Protein 5ITM (pdb70)

Foldseek 3Di:
DQDDDWDQDPPRDTDDDPSNCVPVPDDPPDDWDWDQDPVVRDIDIGD/DQDDDFDQDPPRHTDDDPSNCVVVPDDPPDDWDWDQDPVVRDIDTGD/DQDDDFDQDPPRDTDQDPSNCVVVPDDPPDDWDWDQPPVVRDIDIGD/DQDDDDDQDPPRDDDDDDSNCVPVVDDPPDDWDWDQDPVVRDIDTGD/DQDDDFDQDPPRDTDCDPSNCVVVPDDPPDDWDWDQDPVVRDIDID/DDDDFDQDPPRDTDPDPVNCVVVPDDPPDDWDWDQDPVVRDIDIGD

Structure (mmCIF, N/CA/C/O backbone):
data_5ITM
#
_entry.id   5ITM
#
_cell.length_a   49.333
_cell.length_b   49.333
_cell.length_c   82.466
_cell.angle_alpha   90.000
_cell.angle_beta   90.000
_cell.angle_gamma   120.000
#
_symmetry.space_group_name_H-M   'P 31'
#
loop_
_entity.id
_entity.type
_entity.pdbx_description
1 polymer 'AbrB family transcriptional regulator'
2 water water
#
loop_
_atom_site.group_PDB
_atom_site.id
_atom_site.type_symbol
_atom_site.label_atom_id
_atom_site.label_alt_id
_atom_site.label_comp_id
_atom_site.label_asym_id
_atom_site.label_entity_id
_atom_site.label_seq_id
_atom_site.pdbx_PDB_ins_code
_atom_site.Cartn_x
_atom_site.Cartn_y
_atom_site.Cartn_z
_atom_site.occupancy
_atom_site.B_iso_or_equiv
_atom_site.auth_seq_id
_atom_site.auth_comp_id
_atom_site.auth_asym_id
_atom_site.auth_atom_id
_atom_site.pdbx_PDB_model_num
ATOM 1 N N . ALA A 1 2 ? -34.381 7.605 -6.474 1.00 29.57 2 ALA A N 1
ATOM 2 C CA . ALA A 1 2 ? -33.410 8.105 -5.456 1.00 27.93 2 ALA A CA 1
ATOM 3 C C . ALA A 1 2 ? -33.529 9.618 -5.310 1.00 28.71 2 ALA A C 1
ATOM 4 O O . ALA A 1 2 ? -34.005 10.301 -6.203 1.00 30.55 2 ALA A O 1
ATOM 6 N N . VAL A 1 3 ? -33.169 10.115 -4.146 1.00 25.47 3 VAL A N 1
ATOM 7 C CA . VAL A 1 3 ? -32.931 11.526 -3.938 1.00 25.04 3 VAL A CA 1
ATOM 8 C C . VAL A 1 3 ? -31.412 11.670 -3.859 1.00 21.70 3 VAL A C 1
ATOM 9 O O . VAL A 1 3 ? -30.783 11.376 -2.852 1.00 23.34 3 VAL A O 1
ATOM 13 N N . GLU A 1 4 ? -30.820 12.161 -4.946 1.00 21.76 4 GLU A N 1
ATOM 14 C CA . GLU A 1 4 ? -29.381 12.271 -5.104 1.00 19.43 4 GLU A CA 1
ATOM 15 C C . GLU A 1 4 ? -29.124 13.626 -5.819 1.00 19.26 4 GLU A C 1
ATOM 16 O O . GLU A 1 4 ? -29.897 14.050 -6.674 1.00 21.59 4 GLU A O 1
ATOM 22 N N . GLU A 1 5 ? -27.971 14.236 -5.545 1.00 15.83 5 GLU A N 1
ATOM 23 C CA . GLU A 1 5 ? -27.454 15.410 -6.361 1.00 14.71 5 GLU A CA 1
ATOM 24 C C . GLU A 1 5 ? -25.978 15.345 -6.402 1.00 14.01 5 GLU A C 1
ATOM 25 O O . GLU A 1 5 ? -25.292 14.806 -5.474 1.00 15.27 5 GLU A O 1
ATOM 31 N N . ILE A 1 6 ? -25.405 15.927 -7.410 1.00 13.44 6 ILE A N 1
ATOM 32 C CA . ILE A 1 6 ? -23.963 16.125 -7.525 1.00 12.66 6 ILE A CA 1
ATOM 33 C C . ILE A 1 6 ? -23.574 17.398 -6.908 1.00 12.55 6 ILE A C 1
ATOM 34 O O . ILE A 1 6 ? -24.186 18.419 -7.171 1.00 14.66 6 ILE A O 1
ATOM 39 N N . VAL A 1 7 ? -22.560 17.337 -6.064 1.00 12.25 7 VAL A N 1
ATOM 40 C CA . VAL A 1 7 ? -22.048 18.495 -5.356 1.00 13.20 7 VAL A CA 1
ATOM 41 C C . VAL A 1 7 ? -20.538 18.630 -5.557 1.00 11.02 7 VAL A C 1
ATOM 42 O O . VAL A 1 7 ? -19.844 17.579 -5.570 1.00 12.38 7 VAL A O 1
ATOM 46 N N . LYS A 1 8 ? -19.985 19.810 -5.739 1.00 11.94 8 LYS A N 1
ATOM 47 C CA . LYS A 1 8 ? -18.552 20.022 -5.684 1.00 12.18 8 LYS A CA 1
ATOM 48 C C . LYS A 1 8 ? -18.114 20.323 -4.274 1.00 11.19 8 LYS A C 1
ATOM 49 O O . LYS A 1 8 ? -18.651 21.262 -3.632 1.00 12.62 8 LYS A O 1
ATOM 55 N N . VAL A 1 9 ? -17.115 19.652 -3.749 1.00 11.34 9 VAL A N 1
ATOM 56 C CA . VAL A 1 9 ? -16.599 19.900 -2.412 1.00 11.24 9 VAL A CA 1
ATOM 57 C C . VAL A 1 9 ? -16.113 21.330 -2.356 1.00 12.02 9 VAL A C 1
ATOM 58 O O . VAL A 1 9 ? -15.442 21.823 -3.268 1.00 11.81 9 VAL A O 1
ATOM 62 N N . SER A 1 10 ? -16.429 21.974 -1.221 1.00 12.86 10 SER A N 1
ATOM 63 C CA . SER A 1 10 ? -16.113 23.366 -0.931 1.00 13.87 10 SER A CA 1
ATOM 64 C C . SER A 1 10 ? -14.736 23.424 -0.273 1.00 13.47 10 SER A C 1
ATOM 65 O O . SER A 1 10 ? -14.094 22.433 0.107 1.00 16.68 10 SER A O 1
ATOM 68 N N . ARG A 1 11 ? -14.273 24.680 -0.202 1.00 14.54 11 ARG A N 1
ATOM 69 C CA . ARG A 1 11 ? -13.099 24.933 0.589 1.00 15.97 11 ARG A CA 1
ATOM 70 C C . ARG A 1 11 ? -13.203 24.357 2.026 1.00 15.08 11 ARG A C 1
ATOM 71 O O . ARG A 1 11 ? -14.267 24.263 2.594 1.00 15.54 11 ARG A O 1
ATOM 79 N N . ASN A 1 12 ? -12.016 24.034 2.575 1.00 15.96 12 ASN A N 1
ATOM 80 C CA . ASN A 1 12 ? -11.916 23.505 3.873 1.00 16.30 12 ASN A CA 1
ATOM 81 C C . ASN A 1 12 ? -12.766 22.269 4.096 1.00 14.18 12 ASN A C 1
ATOM 82 O O . ASN A 1 12 ? -13.277 21.981 5.159 1.00 16.48 12 ASN A O 1
ATOM 87 N N . TYR A 1 13 ? -12.799 21.454 3.074 1.00 13.45 13 TYR A N 1
ATOM 88 C CA . TYR A 1 13 ? -13.318 20.100 3.163 1.00 15.07 13 TYR A CA 1
ATOM 89 C C . TYR A 1 13 ? -14.752 20.072 3.636 1.00 14.05 13 TYR A C 1
ATOM 90 O O . TYR A 1 13 ? -15.201 19.096 4.316 1.00 15.26 13 TYR A O 1
ATOM 99 N N . GLN A 1 14 ? -15.579 21.003 3.162 1.00 14.35 14 GLN A N 1
ATOM 100 C CA . GLN A 1 14 ? -17.006 20.975 3.425 1.00 13.93 14 GLN A CA 1
ATOM 101 C C . GLN A 1 14 ? -17.827 20.466 2.279 1.00 13.15 14 GLN A C 1
ATOM 102 O O . GLN A 1 14 ? -17.477 20.746 1.075 1.00 15.55 14 GLN A O 1
ATOM 108 N N . VAL A 1 15 ? -18.938 19.797 2.574 1.00 12.68 15 VAL A N 1
ATOM 109 C CA . VAL A 1 15 ? -19.833 19.425 1.534 1.00 11.34 15 VAL A CA 1
ATOM 110 C C . VAL A 1 15 ? -21.191 20.043 1.740 1.00 12.65 15 VAL A C 1
ATOM 111 O O . VAL A 1 15 ? -21.764 19.912 2.829 1.00 12.70 15 VAL A O 1
ATOM 115 N N . THR A 1 16 ? -21.694 20.727 0.768 1.00 12.65 16 THR A N 1
ATOM 116 C CA . THR A 1 16 ? -23.003 21.281 0.781 1.00 13.81 16 THR A CA 1
ATOM 117 C C . THR A 1 16 ? -24.037 20.199 0.766 1.00 13.33 16 THR A C 1
ATOM 118 O O . THR A 1 16 ? -23.933 19.224 -0.057 1.00 14.44 16 THR A O 1
ATOM 122 N N . ILE A 1 17 ? -25.071 20.365 1.581 1.00 13.71 17 ILE A N 1
ATOM 123 C CA . ILE A 1 17 ? -26.220 19.492 1.503 1.00 13.03 17 ILE A CA 1
ATOM 124 C C . ILE A 1 17 ? -27.310 20.200 0.700 1.00 13.78 17 ILE A C 1
ATOM 125 O O . ILE A 1 17 ? -27.824 21.208 1.116 1.00 14.92 17 ILE A O 1
ATOM 130 N N . PRO A 1 18 ? -27.642 19.769 -0.522 1.00 14.76 18 PRO A N 1
ATOM 131 C CA . PRO A 1 18 ? -28.449 20.488 -1.469 1.00 16.37 18 PRO A CA 1
ATOM 132 C C . PRO A 1 18 ? -29.901 20.500 -1.107 1.00 16.07 18 PRO A C 1
ATOM 133 O O . PRO A 1 18 ? -30.338 19.592 -0.367 1.00 15.53 18 PRO A O 1
ATOM 137 N N . ALA A 1 19 ? -30.654 21.424 -1.667 1.00 18.48 19 ALA A N 1
ATOM 138 C CA . ALA A 1 19 ? -32.039 21.611 -1.310 1.00 19.47 19 ALA A CA 1
ATOM 139 C C . ALA A 1 19 ? -32.921 20.354 -1.482 1.00 20.93 19 ALA A C 1
ATOM 140 O O . ALA A 1 19 ? -33.730 20.032 -0.627 1.00 19.84 19 ALA A O 1
ATOM 142 N N . LYS A 1 20 ? -32.718 19.624 -2.565 1.00 22.09 20 LYS A N 1
ATOM 143 C CA . LYS A 1 20 ? -33.518 18.395 -2.806 1.00 25.63 20 LYS A CA 1
ATOM 144 C C . LYS A 1 20 ? -33.294 17.311 -1.751 1.00 23.98 20 LYS A C 1
ATOM 145 O O . LYS A 1 20 ? -34.215 16.617 -1.292 1.00 26.28 20 LYS A O 1
ATOM 151 N N . VAL A 1 21 ? -32.051 17.253 -1.256 1.00 21.20 21 VAL A N 1
ATOM 152 C CA . VAL A 1 21 ? -31.695 16.324 -0.217 1.00 18.13 21 VAL A CA 1
ATOM 153 C C . VAL A 1 21 ? -32.248 16.785 1.125 1.00 17.84 21 VAL A C 1
ATOM 154 O O . VAL A 1 21 ? -32.782 16.021 1.896 1.00 17.43 21 VAL A O 1
ATOM 158 N N . ARG A 1 22 ? -32.175 18.088 1.319 1.00 16.79 22 ARG A N 1
ATOM 159 C CA . ARG A 1 22 ? -32.695 18.645 2.596 1.00 18.30 22 ARG A CA 1
ATOM 160 C C . ARG A 1 22 ? -34.238 18.549 2.751 1.00 19.97 22 ARG A C 1
ATOM 161 O O . ARG A 1 22 ? -34.731 18.611 3.901 1.00 20.89 22 ARG A O 1
ATOM 169 N N . GLN A 1 23 ? -34.978 18.329 1.669 1.00 21.73 23 GLN A N 1
ATOM 170 C CA . GLN A 1 23 ? -36.407 18.049 1.822 1.00 24.16 23 GLN A CA 1
ATOM 171 C C . GLN A 1 23 ? -36.670 16.817 2.648 1.00 24.39 23 GLN A C 1
ATOM 172 O O . GLN A 1 23 ? -37.663 16.767 3.360 1.00 26.76 23 GLN A O 1
ATOM 178 N N . LYS A 1 24 ? -35.714 15.882 2.627 1.00 23.16 24 LYS A N 1
ATOM 179 C CA . LYS A 1 24 ? -35.763 14.656 3.448 1.00 24.95 24 LYS A CA 1
ATOM 180 C C . LYS A 1 24 ? -34.915 14.652 4.682 1.00 24.82 24 LYS A C 1
ATOM 181 O O . LYS A 1 24 ? -35.094 13.828 5.548 1.00 26.58 24 LYS A O 1
ATOM 187 N N . PHE A 1 25 ? -33.970 15.561 4.774 1.00 22.73 25 PHE A N 1
ATOM 188 C CA . PHE A 1 25 ? -32.951 15.550 5.837 1.00 21.90 25 PHE A CA 1
ATOM 189 C C . PHE A 1 25 ? -32.790 16.987 6.278 1.00 20.46 25 PHE A C 1
ATOM 190 O O . PHE A 1 25 ? -32.070 17.775 5.696 1.00 20.51 25 PHE A O 1
ATOM 198 N N . GLN A 1 26 ? -33.545 17.334 7.297 1.00 18.90 26 GLN A N 1
ATOM 199 C CA . GLN A 1 26 ? -33.853 18.694 7.585 1.00 20.40 26 GLN A CA 1
ATOM 200 C C . GLN A 1 26 ? -32.796 19.202 8.529 1.00 20.17 26 GLN A C 1
ATOM 201 O O . GLN A 1 26 ? -32.778 18.801 9.653 1.00 22.84 26 GLN A O 1
ATOM 207 N N . ILE A 1 27 ? -31.837 19.917 8.011 1.00 17.52 27 ILE A N 1
ATOM 208 C CA . ILE A 1 27 ? -30.770 20.484 8.733 1.00 19.06 27 ILE A CA 1
ATOM 209 C C . ILE A 1 27 ? -30.561 21.914 8.393 1.00 20.14 27 ILE A C 1
ATOM 210 O O . ILE A 1 27 ? -31.049 22.407 7.353 1.00 20.61 27 ILE A O 1
ATOM 215 N N . LYS A 1 28 ? -29.834 22.597 9.224 1.00 19.34 28 LYS A N 1
ATOM 216 C CA . LYS A 1 28 ? -29.485 23.968 8.995 1.00 18.64 28 LYS A CA 1
ATOM 217 C C . LYS A 1 28 ? -28.290 24.296 9.816 1.00 18.90 28 LYS A C 1
ATOM 218 O O . LYS A 1 28 ? -27.959 23.673 10.797 1.00 15.53 28 LYS A O 1
ATOM 224 N N . GLU A 1 29 ? -27.704 25.432 9.492 1.00 17.45 29 GLU A N 1
ATOM 225 C CA . GLU A 1 29 ? -26.655 26.037 10.211 1.00 16.72 29 GLU A CA 1
ATOM 226 C C . GLU A 1 29 ? -26.914 25.939 11.771 1.00 15.21 29 GLU A C 1
ATOM 227 O O . GLU A 1 29 ? -27.958 26.353 12.230 1.00 17.50 29 GLU A O 1
ATOM 233 N N . GLY A 1 30 ? -25.894 25.443 12.482 1.00 13.15 30 GLY A N 1
ATOM 234 C CA . GLY A 1 30 ? -25.883 25.354 13.929 1.00 13.14 30 GLY A CA 1
ATOM 235 C C . GLY A 1 30 ? -26.283 23.964 14.381 1.00 12.68 30 GLY A C 1
ATOM 236 O O . GLY A 1 30 ? -26.055 23.651 15.550 1.00 14.28 30 GLY A O 1
ATOM 237 N N . ASP A 1 31 ? -26.953 23.212 13.581 1.00 12.14 31 ASP A N 1
ATOM 238 C CA . ASP A 1 31 ? -27.435 21.880 13.994 1.00 12.31 31 ASP A CA 1
ATOM 239 C C . ASP A 1 31 ? -26.207 20.987 14.138 1.00 11.97 31 ASP A C 1
ATOM 240 O O . ASP A 1 31 ? -25.218 21.045 13.470 1.00 12.40 31 ASP A O 1
ATOM 245 N N . LEU A 1 32 ? -26.346 20.058 15.068 1.00 12.04 32 LEU A N 1
ATOM 246 C CA . LEU A 1 32 ? -25.372 18.969 15.242 1.00 12.16 32 LEU A CA 1
ATOM 247 C C . LE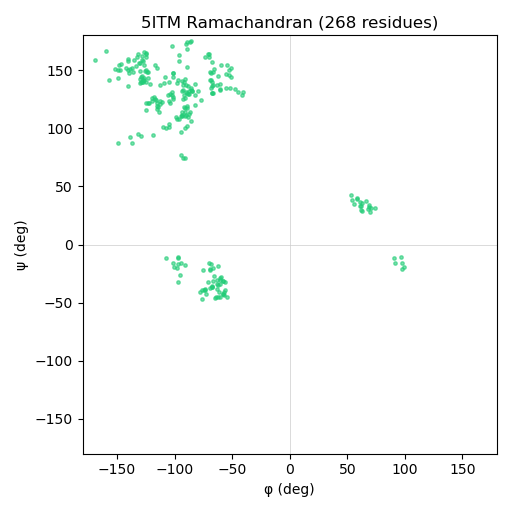U A 1 32 ? -25.666 17.793 14.403 1.00 12.48 32 LEU A C 1
ATOM 248 O O . LEU A 1 32 ? -26.886 17.414 14.347 1.00 13.96 32 LEU A O 1
ATOM 253 N N . VAL A 1 33 ? -24.675 17.193 13.751 1.00 11.67 33 VAL A N 1
ATOM 254 C CA . VAL A 1 33 ? -24.862 15.961 12.976 1.00 11.90 33 VAL A CA 1
ATOM 255 C C . VAL A 1 33 ? -23.651 15.088 13.226 1.00 11.46 33 VAL A C 1
ATOM 256 O O . VAL A 1 33 ? -22.609 15.561 13.653 1.00 13.44 33 VAL A O 1
ATOM 260 N N . LYS A 1 34 ? -23.815 13.776 12.998 1.00 12.08 34 LYS A N 1
ATOM 261 C CA . LYS A 1 34 ? -22.688 12.863 13.127 1.00 12.11 34 LYS A CA 1
ATOM 262 C C . LYS A 1 34 ? -22.204 12.535 11.739 1.00 12.24 34 LYS A C 1
ATOM 263 O O . LYS A 1 34 ? -22.994 12.085 10.928 1.00 14.06 34 LYS A O 1
ATOM 269 N N . VAL A 1 35 ? -20.907 12.635 11.520 1.00 11.36 35 VAL A N 1
ATOM 270 C CA . VAL A 1 35 ? -20.275 12.308 10.250 1.00 12.00 35 VAL A CA 1
ATOM 271 C C . VAL A 1 35 ? -19.440 11.130 10.460 1.00 12.80 35 VAL A C 1
ATOM 272 O O . VAL A 1 35 ? -18.508 11.123 11.257 1.00 13.95 35 VAL A O 1
ATOM 276 N N . THR A 1 36 ? -19.695 10.083 9.688 1.00 13.81 36 THR A N 1
ATOM 277 C CA . THR A 1 36 ? -19.011 8.810 9.858 1.00 14.20 36 THR A CA 1
ATOM 278 C C . THR A 1 36 ? -18.439 8.250 8.554 1.00 13.74 36 THR A C 1
ATOM 279 O O . THR A 1 36 ? -19.048 8.436 7.514 1.00 14.46 36 THR A O 1
ATOM 283 N N . PHE A 1 37 ? -17.349 7.530 8.643 1.00 13.59 37 PHE A N 1
ATOM 284 C CA . PHE A 1 37 ? -16.931 6.669 7.538 1.00 14.06 37 PHE A CA 1
ATOM 285 C C . PHE A 1 37 ? -17.482 5.265 7.690 1.00 14.76 37 PHE A C 1
ATOM 286 O O . PHE A 1 37 ? -17.182 4.595 8.674 1.00 16.07 37 PHE A O 1
ATOM 294 N N . ASP A 1 38 ? -18.286 4.842 6.755 1.00 14.91 38 ASP A N 1
ATOM 295 C CA . ASP A 1 38 ? -18.850 3.503 6.778 1.00 16.38 38 ASP A CA 1
ATOM 296 C C . ASP A 1 38 ? -17.880 2.591 6.063 1.00 17.91 38 ASP A C 1
ATOM 297 O O . ASP A 1 38 ? -17.718 2.690 4.825 1.00 17.16 38 ASP A O 1
ATOM 302 N N . GLU A 1 39 ? -17.200 1.687 6.796 1.00 18.09 39 GLU A N 1
ATOM 303 C CA . GLU A 1 39 ? -16.095 0.874 6.286 1.00 21.71 39 GLU A CA 1
ATOM 304 C C . GLU A 1 39 ? -16.626 -0.136 5.278 1.00 21.79 39 GLU A C 1
ATOM 305 O O . GLU A 1 39 ? -16.037 -0.386 4.236 1.00 23.72 39 GLU A O 1
ATOM 311 N N . SER A 1 40 ? -17.821 -0.667 5.546 1.00 21.63 40 SER A N 1
ATOM 312 C CA . SER A 1 40 ? -18.388 -1.732 4.679 1.00 22.52 40 SER A CA 1
ATOM 313 C C . SER A 1 40 ? -18.663 -1.170 3.282 1.00 22.85 40 SER A C 1
ATOM 314 O O . SER A 1 40 ? -18.312 -1.749 2.248 1.00 21.76 40 SER A O 1
ATOM 317 N N . GLU A 1 41 ? -19.270 -0.016 3.236 1.00 21.09 41 GLU A N 1
ATOM 318 C CA . GLU A 1 41 ? -19.664 0.600 1.962 1.00 21.94 41 GLU A CA 1
ATOM 319 C C . GLU A 1 41 ? -18.621 1.539 1.330 1.00 21.69 41 GLU A C 1
ATOM 320 O O . GLU A 1 41 ? -18.733 1.871 0.152 1.00 23.90 41 GLU A O 1
ATOM 326 N N . GLY A 1 42 ? -17.637 1.984 2.150 1.00 18.60 42 GLY A N 1
ATOM 327 C CA . GLY A 1 42 ? -16.640 2.883 1.681 1.00 18.61 42 GLY A CA 1
ATOM 328 C C . GLY A 1 42 ? -17.182 4.292 1.347 1.00 18.14 42 GLY A C 1
ATOM 329 O O . GLY A 1 42 ? -16.684 4.968 0.461 1.00 18.45 42 GLY A O 1
ATOM 330 N N . VAL A 1 43 ? -18.228 4.719 2.071 1.00 16.54 43 VAL A N 1
ATOM 331 C CA . VAL A 1 43 ? -18.856 6.011 1.882 1.00 15.67 43 VAL A CA 1
ATOM 332 C C . VAL A 1 43 ? -18.879 6.782 3.195 1.00 12.67 43 VAL A C 1
ATOM 333 O O . VAL A 1 43 ? -18.740 6.170 4.303 1.00 13.31 43 VAL A O 1
ATOM 337 N N . VAL A 1 44 ? -19.069 8.107 3.090 1.00 12.13 44 VAL A N 1
ATOM 338 C CA . VAL A 1 44 ? -19.324 8.904 4.287 1.00 11.95 44 VAL A CA 1
ATOM 339 C C . VAL A 1 44 ? -20.778 9.008 4.533 1.00 11.62 44 VAL A C 1
ATOM 340 O O . VAL A 1 44 ? -21.558 9.084 3.538 1.00 14.14 44 VAL A O 1
ATOM 344 N N . LYS A 1 45 ? -21.214 8.918 5.807 1.00 11.78 45 LYS A N 1
ATOM 345 C CA . LYS A 1 45 ? -22.602 9.066 6.125 1.00 12.41 45 LYS A CA 1
ATOM 346 C C . LYS A 1 45 ? -22.793 10.200 7.146 1.00 12.25 45 LYS A C 1
ATOM 347 O O . LYS A 1 45 ? -21.935 10.406 7.968 1.00 13.85 45 LYS A O 1
ATOM 353 N N . ILE A 1 46 ? -23.844 10.924 6.997 1.00 12.97 46 ILE A N 1
ATOM 354 C CA . ILE A 1 46 ? -24.276 12.008 7.894 1.00 13.84 46 ILE A CA 1
ATOM 355 C C . ILE A 1 46 ? -25.598 11.625 8.518 1.00 13.73 46 ILE A C 1
ATOM 356 O O . ILE A 1 46 ? -26.547 11.371 7.800 1.00 14.42 46 ILE A O 1
ATOM 361 N N . GLN A 1 47 ? -25.664 11.623 9.857 1.00 15.16 47 GLN A N 1
ATOM 362 C CA . GLN A 1 47 ? -26.830 11.167 10.558 1.00 17.91 47 GLN A CA 1
ATOM 363 C C . GLN A 1 47 ? -27.226 12.291 11.512 1.00 17.29 47 GLN A C 1
ATOM 364 O O . GLN A 1 47 ? -26.383 13.005 12.104 1.00 15.68 47 GLN A O 1
ATOM 370 N N . LEU A 1 48 ? -28.507 12.480 11.684 1.00 18.58 48 LEU A N 1
ATOM 371 C CA . LEU A 1 48 ? -29.049 13.347 12.728 1.00 19.34 48 LEU A CA 1
ATOM 372 C C . LEU A 1 48 ? -28.952 12.705 14.115 1.00 21.98 48 LEU A C 1
ATOM 373 O O . LEU A 1 48 ? -28.803 11.476 14.223 1.00 23.62 48 LEU A O 1
ATOM 379 N N . ALA B 1 2 ? -16.037 3.199 15.308 1.00 22.38 2 ALA B N 1
ATOM 380 C CA . ALA B 1 2 ? -16.201 3.750 13.951 1.00 21.29 2 ALA B CA 1
ATOM 381 C C . ALA B 1 2 ? -15.428 5.021 13.910 1.00 20.30 2 ALA B C 1
ATOM 382 O O . ALA B 1 2 ? -15.227 5.740 14.882 1.00 22.32 2 ALA B O 1
ATOM 384 N N . VAL B 1 3 ? -15.020 5.376 12.725 1.00 17.94 3 VAL B N 1
ATOM 385 C CA . VAL B 1 3 ? -14.321 6.655 12.575 1.00 17.67 3 VAL B CA 1
ATOM 386 C C . VAL B 1 3 ? -15.410 7.699 12.296 1.00 19.06 3 VAL B C 1
ATOM 387 O O . VAL B 1 3 ? -16.102 7.625 11.269 1.00 18.53 3 VAL B O 1
ATOM 391 N N . GLU B 1 4 ? -15.628 8.597 13.247 1.00 18.22 4 GLU B N 1
ATOM 392 C CA . GLU B 1 4 ? -16.746 9.550 13.188 1.00 18.51 4 GLU B CA 1
ATOM 393 C C . GLU B 1 4 ? -16.632 10.596 14.198 1.00 18.66 4 GLU B C 1
ATOM 394 O O . GLU B 1 4 ? -15.895 10.428 15.173 1.00 20.15 4 GLU B O 1
ATOM 400 N N . GLU B 1 5 ? -17.315 11.690 13.955 1.00 16.01 5 GLU B N 1
ATOM 401 C CA . GLU B 1 5 ? -17.328 12.826 14.917 1.00 14.43 5 GLU B CA 1
ATOM 402 C C . GLU B 1 5 ? -18.599 13.544 14.750 1.00 12.68 5 GLU B C 1
ATOM 403 O O . GLU B 1 5 ? -19.176 13.616 13.646 1.00 12.75 5 GLU B O 1
ATOM 409 N N . ILE B 1 6 ? -19.073 14.161 15.803 1.00 12.66 6 ILE B N 1
ATOM 410 C CA . ILE B 1 6 ? -20.146 15.144 15.792 1.00 12.67 6 ILE B CA 1
ATOM 411 C C . ILE B 1 6 ? -19.669 16.505 15.311 1.00 12.51 6 ILE B C 1
ATOM 412 O O . ILE B 1 6 ? -18.642 16.990 15.886 1.00 16.29 6 ILE B O 1
ATOM 417 N N . VAL B 1 7 ? -20.320 17.026 14.280 1.00 12.46 7 VAL B N 1
ATOM 418 C CA . VAL B 1 7 ? -19.938 18.259 13.714 1.00 13.96 7 VAL B CA 1
ATOM 419 C C . VAL B 1 7 ? -21.127 19.241 13.729 1.00 13.48 7 VAL B C 1
ATOM 420 O O . VAL B 1 7 ? -22.295 18.820 13.584 1.00 14.87 7 VAL B O 1
ATOM 424 N N . LYS B 1 8 ? -20.860 20.528 13.854 1.00 12.69 8 LYS B N 1
ATOM 425 C CA . LYS B 1 8 ? -21.870 21.544 13.703 1.00 14.28 8 LYS B CA 1
ATOM 426 C C . LYS B 1 8 ? -21.997 21.956 12.272 1.00 13.07 8 LYS B C 1
ATOM 427 O O . LYS B 1 8 ? -21.004 22.337 11.683 1.00 14.86 8 LYS B O 1
ATOM 433 N N . VAL B 1 9 ? -23.198 21.978 11.711 1.00 11.92 9 VAL B N 1
ATOM 434 C CA . VAL B 1 9 ? -23.415 22.419 10.377 1.00 12.13 9 VAL B CA 1
ATOM 435 C C . VAL B 1 9 ? -23.018 23.885 10.273 1.00 11.75 9 VAL B C 1
ATOM 436 O O . VAL B 1 9 ? -23.479 24.719 11.096 1.00 13.98 9 VAL B O 1
ATOM 440 N N . SER B 1 10 ? -22.479 24.288 9.162 1.00 12.32 10 SER B N 1
ATOM 441 C CA . SER B 1 10 ? -22.010 25.640 8.853 1.00 13.77 10 SER B CA 1
ATOM 442 C C . SER B 1 10 ? -23.055 26.312 7.978 1.00 14.00 10 SER B C 1
ATOM 443 O O . SER B 1 10 ? -24.072 25.795 7.572 1.00 13.74 10 SER B O 1
ATOM 446 N N . ARG B 1 11 ? -22.825 27.632 7.782 1.00 17.00 11 ARG B N 1
ATOM 447 C CA . ARG B 1 11 ? -23.672 28.468 6.886 1.00 16.97 11 ARG B CA 1
ATOM 448 C C . ARG B 1 11 ? -23.776 27.820 5.519 1.00 13.77 11 ARG B C 1
ATOM 449 O O . ARG B 1 11 ? -22.891 27.120 5.080 1.00 14.31 11 ARG B O 1
ATOM 457 N N . ASN B 1 12 ? -24.896 28.057 4.865 1.00 13.19 12 ASN B N 1
ATOM 458 C CA . ASN B 1 12 ? -25.212 27.552 3.535 1.00 14.25 12 ASN B CA 1
ATOM 459 C C . ASN B 1 12 ? -25.219 26.009 3.566 1.00 13.62 12 ASN B C 1
ATOM 460 O O . ASN B 1 12 ? -24.872 25.401 2.567 1.00 14.68 12 ASN B O 1
ATOM 465 N N . TYR B 1 13 ? -25.626 25.431 4.688 1.00 13.67 13 TYR B N 1
ATOM 466 C CA . TYR B 1 13 ? -25.893 23.993 4.771 1.00 13.85 13 TYR B CA 1
ATOM 467 C C . TYR B 1 13 ? -24.679 23.194 4.469 1.00 13.44 13 TYR B C 1
ATOM 468 O O . TYR B 1 13 ? -24.748 22.078 3.868 1.00 13.95 13 TYR B O 1
ATOM 477 N N . GLN B 1 14 ? -23.477 23.622 4.877 1.00 11.75 14 GLN B N 1
ATOM 478 C CA . GLN B 1 14 ? -22.234 22.955 4.637 1.00 12.63 14 GLN B CA 1
ATOM 479 C C . GLN B 1 14 ? -21.812 22.154 5.804 1.00 12.13 14 GLN B C 1
ATOM 480 O O . GLN B 1 14 ? -21.913 22.585 6.988 1.00 12.53 14 GLN B O 1
ATOM 486 N N . VAL B 1 15 ? -21.291 20.954 5.532 1.00 12.59 15 VAL B N 1
ATOM 487 C CA . VAL B 1 15 ? -20.853 20.084 6.596 1.00 13.05 15 VAL B CA 1
ATOM 488 C C . VAL B 1 15 ? -19.380 19.815 6.429 1.00 12.03 15 VAL B C 1
ATOM 489 O O . VAL B 1 15 ? -18.973 19.223 5.388 1.00 12.00 15 VAL B O 1
ATOM 493 N N . THR B 1 16 ? -18.535 20.087 7.394 1.00 11.85 16 THR B N 1
ATOM 494 C CA . THR B 1 16 ? -17.108 19.749 7.411 1.00 13.11 16 THR B CA 1
ATOM 495 C C . THR B 1 16 ? -17.005 18.244 7.507 1.00 13.39 16 THR B C 1
ATOM 496 O O . THR B 1 16 ? -17.664 17.526 8.370 1.00 14.52 16 THR B O 1
ATOM 500 N N . ILE B 1 17 ? -16.199 17.628 6.626 1.00 12.59 17 ILE B N 1
ATOM 501 C CA . ILE B 1 17 ? -15.818 16.231 6.768 1.00 12.42 17 ILE B CA 1
ATOM 502 C C . ILE B 1 17 ? -14.548 16.163 7.652 1.00 12.09 17 ILE B C 1
ATOM 503 O O . ILE B 1 17 ? -13.498 16.679 7.250 1.00 12.23 17 ILE B O 1
ATOM 508 N N . PRO B 1 18 ? -14.619 15.617 8.860 1.00 12.20 18 PRO B N 1
ATOM 509 C CA . PRO B 1 18 ? -13.462 15.675 9.755 1.00 12.00 18 PRO B CA 1
ATOM 510 C C . PRO B 1 18 ? -12.229 15.017 9.211 1.00 12.92 18 PRO B C 1
ATOM 511 O O . PRO B 1 18 ? -12.326 14.077 8.387 1.00 12.38 18 PRO B O 1
ATOM 515 N N . ALA B 1 19 ? -11.046 15.455 9.667 1.00 12.01 19 ALA B N 1
ATOM 516 C CA . ALA B 1 19 ? -9.811 14.978 9.180 1.00 13.60 19 ALA B CA 1
ATOM 517 C C . ALA B 1 19 ? -9.705 13.468 9.327 1.00 14.48 19 ALA B C 1
ATOM 518 O O . ALA B 1 19 ? -9.180 12.788 8.452 1.00 14.37 19 ALA B O 1
ATOM 520 N N . LYS B 1 20 ? -10.105 12.899 10.464 1.00 14.74 20 LYS B N 1
ATOM 521 C CA . LYS B 1 20 ? -10.001 11.419 10.647 1.00 17.03 20 LYS B CA 1
ATOM 522 C C . LYS B 1 20 ? -10.884 10.674 9.652 1.00 14.78 20 LYS B C 1
ATOM 523 O O . LYS B 1 20 ? -10.487 9.626 9.191 1.00 17.34 20 LYS B O 1
ATOM 529 N N . VAL B 1 21 ? -11.979 11.216 9.225 1.00 13.37 21 VAL B N 1
ATOM 530 C CA . VAL B 1 21 ? -12.835 10.632 8.222 1.00 13.60 21 VAL B CA 1
ATOM 531 C C . VAL B 1 21 ? -12.204 10.747 6.878 1.00 13.23 21 VAL B C 1
ATOM 532 O O . VAL B 1 21 ? -12.180 9.818 6.071 1.00 12.96 21 VAL B O 1
ATOM 536 N N . ARG B 1 22 ? -11.558 11.897 6.616 1.00 13.16 22 ARG B N 1
ATOM 537 C CA . ARG B 1 22 ? -10.884 12.113 5.319 1.00 12.97 22 ARG B CA 1
ATOM 538 C C . ARG B 1 22 ? -9.648 11.251 5.140 1.00 14.54 22 ARG B C 1
ATOM 539 O O . ARG B 1 22 ? -9.226 11.038 3.998 1.00 14.46 22 ARG B O 1
ATOM 547 N N . GLN B 1 23 ? -9.022 10.749 6.214 1.00 15.71 23 GLN B N 1
ATOM 548 C CA . GLN B 1 23 ? -7.944 9.777 6.020 1.00 17.49 23 GLN B CA 1
ATOM 549 C C . GLN B 1 23 ? -8.427 8.575 5.219 1.00 16.68 23 GLN B C 1
ATOM 550 O O . GLN B 1 23 ? -7.612 7.966 4.459 1.00 16.16 23 GLN B O 1
ATOM 556 N N . LYS B 1 24 ? -9.723 8.212 5.381 1.00 16.26 24 LYS B N 1
ATOM 557 C CA . LYS B 1 24 ? -10.326 7.079 4.698 1.00 16.52 24 LYS B CA 1
ATOM 558 C C . LYS B 1 24 ? -11.060 7.484 3.417 1.00 15.77 24 LYS B C 1
ATOM 559 O O . LYS B 1 24 ? -11.248 6.679 2.557 1.00 16.57 24 LYS B O 1
ATOM 565 N N . PHE B 1 25 ? -11.523 8.726 3.365 1.00 14.06 25 PHE B N 1
ATOM 566 C CA . PHE B 1 25 ? -12.396 9.221 2.295 1.00 13.47 25 PHE B CA 1
ATOM 567 C C . PHE B 1 25 ? -11.770 10.528 1.754 1.00 12.98 25 PHE B C 1
ATOM 568 O O . PHE B 1 25 ? -11.968 11.618 2.343 1.00 12.82 25 PHE B O 1
ATOM 576 N N . GLN B 1 26 ? -10.984 10.436 0.734 1.00 13.17 26 GLN B N 1
ATOM 577 C CA . GLN B 1 26 ? -9.955 11.440 0.443 1.00 14.03 26 GLN B CA 1
ATOM 578 C C . GLN B 1 26 ? -10.530 12.422 -0.519 1.00 15.38 26 GLN B C 1
ATOM 579 O O . GLN B 1 26 ? -10.827 12.118 -1.676 1.00 19.53 26 GLN B O 1
ATOM 585 N N . ILE B 1 27 ? -11.014 13.530 -0.028 1.00 14.59 27 ILE B N 1
ATOM 586 C CA . ILE B 1 27 ? -11.628 14.651 -0.820 1.00 15.55 27 ILE B CA 1
ATOM 587 C C . ILE B 1 27 ? -10.860 15.912 -0.739 1.00 17.67 27 ILE B C 1
ATOM 588 O O . ILE B 1 27 ? -10.231 16.150 0.342 1.00 19.08 27 ILE B O 1
ATOM 593 N N . LYS B 1 28 ? -10.939 16.741 -1.778 1.00 14.72 28 LYS B N 1
ATOM 594 C CA . LYS B 1 28 ? -10.340 18.078 -1.849 1.00 17.19 28 LYS B CA 1
ATOM 595 C C . LYS B 1 28 ? -11.304 18.981 -2.543 1.00 15.28 28 LYS B C 1
ATOM 596 O O . LYS B 1 28 ? -12.229 18.562 -3.272 1.00 14.24 28 LYS B O 1
ATOM 602 N N . GLU B 1 29 ? -11.120 20.286 -2.325 1.00 13.83 29 GLU B N 1
ATOM 603 C CA . GLU B 1 29 ? -11.962 21.264 -2.938 1.00 14.02 29 GLU B CA 1
ATOM 604 C C . GLU B 1 29 ? -12.025 21.022 -4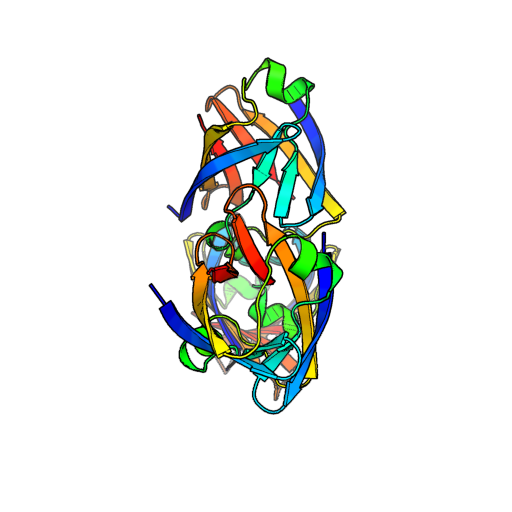.438 1.00 14.66 29 GLU B C 1
ATOM 605 O O . GLU B 1 29 ? -11.020 20.805 -5.115 1.00 16.95 29 GLU B O 1
ATOM 611 N N . GLY B 1 30 ? -13.232 21.078 -4.974 1.00 13.05 30 GLY B N 1
ATOM 612 C CA . GLY B 1 30 ? -13.482 20.980 -6.433 1.00 14.09 30 GLY B CA 1
ATOM 613 C C . GLY B 1 30 ? -13.842 19.540 -6.800 1.00 14.74 30 GLY B C 1
ATOM 614 O O . GLY B 1 30 ? -14.349 19.337 -7.881 1.00 17.14 30 GLY B O 1
ATOM 615 N N . ASP B 1 31 ? -13.686 18.591 -5.926 1.00 13.02 31 ASP B N 1
ATOM 616 C CA . ASP B 1 31 ? -14.043 17.185 -6.235 1.00 12.99 31 ASP B CA 1
ATOM 617 C C . ASP B 1 31 ? -15.546 17.051 -6.365 1.00 12.38 31 ASP B C 1
ATOM 618 O O . ASP B 1 31 ? -16.292 17.674 -5.620 1.00 13.33 31 ASP B O 1
ATOM 623 N N . LEU B 1 32 ? -16.029 16.265 -7.270 1.00 11.87 32 LEU B N 1
ATOM 624 C CA . LEU B 1 32 ? -17.431 15.941 -7.367 1.00 10.97 32 LEU B CA 1
ATOM 625 C C . LEU B 1 32 ? -17.816 14.796 -6.484 1.00 11.59 32 LEU B C 1
ATOM 626 O O . LEU B 1 32 ? -17.095 13.786 -6.427 1.00 12.95 32 LEU B O 1
ATOM 631 N N . VAL B 1 33 ? -18.910 14.926 -5.726 1.00 10.35 33 VAL B N 1
ATOM 632 C CA . VAL B 1 33 ? -19.388 13.856 -4.899 1.00 10.72 33 VAL B CA 1
ATOM 633 C C . VAL B 1 33 ? -20.841 13.736 -5.232 1.00 11.65 33 VAL B C 1
ATOM 634 O O . VAL B 1 33 ? -21.497 14.696 -5.557 1.00 12.05 33 VAL B O 1
ATOM 638 N N . LYS B 1 34 ? -21.353 12.535 -4.969 1.00 11.46 34 LYS B N 1
ATOM 639 C CA . LYS B 1 34 ? -22.759 12.239 -5.082 1.00 11.79 34 LYS B CA 1
ATOM 640 C C . LYS B 1 34 ? -23.301 12.263 -3.646 1.00 11.99 34 LYS B C 1
ATOM 641 O O . LYS B 1 34 ? -22.763 11.571 -2.772 1.00 12.57 34 LYS B O 1
ATOM 647 N N . VAL B 1 35 ? -24.352 13.091 -3.419 1.00 10.66 35 VAL B N 1
ATOM 648 C CA . VAL B 1 35 ? -24.969 13.247 -2.132 1.00 11.90 35 VAL B CA 1
ATOM 649 C C . VAL B 1 35 ? -26.358 12.763 -2.185 1.00 11.95 35 VAL B C 1
ATOM 650 O O . VAL B 1 35 ? -27.157 13.238 -2.951 1.00 13.17 35 VAL B O 1
ATOM 654 N N . THR B 1 36 ? -26.649 11.750 -1.434 1.00 12.49 36 THR B N 1
ATOM 655 C CA . THR B 1 36 ? -27.907 11.018 -1.541 1.00 13.56 36 THR B CA 1
ATOM 656 C C . THR B 1 36 ? -28.563 10.900 -0.149 1.00 14.00 36 THR B C 1
ATOM 657 O O . THR B 1 36 ? -27.918 10.727 0.841 1.00 15.74 36 THR B O 1
ATOM 661 N N . PHE B 1 37 ? -29.835 11.054 -0.116 1.00 15.12 37 PHE B N 1
ATOM 662 C CA . PHE B 1 37 ? -30.604 10.651 1.070 1.00 16.29 37 PHE B CA 1
ATOM 663 C C . PHE B 1 37 ? -31.063 9.175 0.998 1.00 17.37 37 PHE B C 1
ATOM 664 O O . PHE B 1 37 ? -31.717 8.793 0.090 1.00 16.72 37 PHE B O 1
ATOM 672 N N . ASP B 1 38 ? -30.592 8.362 1.932 1.00 18.49 38 ASP B N 1
ATOM 673 C CA . ASP B 1 38 ? -30.947 6.940 2.011 1.00 22.09 38 ASP B CA 1
ATOM 674 C C . ASP B 1 38 ? -32.131 6.801 2.973 1.00 24.49 38 ASP B C 1
ATOM 675 O O . ASP B 1 38 ? -32.001 7.005 4.167 1.00 26.97 38 ASP B O 1
ATOM 680 N N . GLU B 1 39 ? -33.290 6.473 2.438 1.00 28.24 39 GLU B N 1
ATOM 681 C CA . GLU B 1 39 ? -34.535 6.406 3.220 1.00 31.40 39 GLU B CA 1
ATOM 682 C C . GLU B 1 39 ? -34.493 5.280 4.197 1.00 31.04 39 GLU B C 1
ATOM 683 O O . GLU B 1 39 ? -35.037 5.427 5.260 1.00 32.29 39 GLU B O 1
ATOM 689 N N . SER B 1 40 ? -33.864 4.166 3.822 1.00 30.25 40 SER B N 1
ATOM 690 C CA . SER B 1 40 ? -33.888 2.979 4.609 1.00 32.46 40 SER B CA 1
ATOM 691 C C . SER B 1 40 ? -33.184 3.318 5.912 1.00 31.23 40 SER B C 1
ATOM 692 O O . SER B 1 40 ? -33.664 2.949 7.010 1.00 37.90 40 SER B O 1
ATOM 695 N N . GLU B 1 41 ? -32.043 3.991 5.812 1.00 29.42 41 GLU B N 1
ATOM 696 C CA . GLU B 1 41 ? -31.204 4.292 7.009 1.00 27.86 41 GLU B CA 1
ATOM 697 C C . GLU B 1 41 ? -31.411 5.656 7.585 1.00 25.28 41 GLU B C 1
ATOM 698 O O . GLU B 1 41 ? -31.046 5.892 8.759 1.00 27.68 41 GLU B O 1
ATOM 704 N N . GLY B 1 42 ? -32.096 6.516 6.879 1.00 26.54 42 GLY B N 1
ATOM 705 C CA . GLY B 1 42 ? -32.374 7.850 7.392 1.00 25.50 42 GLY B CA 1
ATOM 706 C C . GLY B 1 42 ? -31.092 8.703 7.445 1.00 23.79 42 GLY B C 1
ATOM 707 O O . GLY B 1 42 ? -31.017 9.571 8.343 1.00 28.50 42 GLY B O 1
ATOM 708 N N . VAL B 1 43 ? -30.098 8.439 6.567 1.00 20.42 43 VAL B N 1
ATOM 709 C CA . VAL B 1 43 ? -28.855 9.181 6.580 1.00 18.99 43 VAL B CA 1
ATOM 710 C C . VAL B 1 43 ? -28.624 9.742 5.222 1.00 17.13 43 VAL B C 1
ATOM 711 O O . VAL B 1 43 ? -29.183 9.269 4.247 1.00 18.69 43 VAL B O 1
ATOM 715 N N . VAL B 1 44 ? -27.711 10.688 5.147 1.00 14.79 44 VAL B N 1
ATOM 716 C CA . VAL B 1 44 ? -27.153 11.182 3.913 1.00 14.65 44 VAL B CA 1
ATOM 717 C C . VAL B 1 44 ? -25.902 10.404 3.624 1.00 13.97 44 VAL B C 1
ATOM 718 O O . VAL B 1 44 ? -25.117 10.140 4.548 1.00 16.95 44 VAL B O 1
ATOM 722 N N . LYS B 1 45 ? -25.753 9.941 2.395 1.00 13.06 45 LYS B N 1
ATOM 723 C CA . LYS B 1 45 ? -24.535 9.339 1.991 1.00 13.38 45 LYS B CA 1
ATOM 724 C C . LYS B 1 45 ? -23.767 10.246 1.023 1.00 12.85 45 LYS B C 1
ATOM 725 O O . LYS B 1 45 ? -24.439 10.855 0.161 1.00 13.53 45 LYS B O 1
ATOM 731 N N . ILE B 1 46 ? -22.449 10.234 1.133 1.00 11.86 46 ILE B N 1
ATOM 732 C CA . ILE B 1 46 ? -21.539 11.019 0.279 1.00 11.81 46 ILE B CA 1
ATOM 733 C C . ILE B 1 46 ? -20.626 10.004 -0.378 1.00 12.32 46 ILE B C 1
ATOM 734 O O . ILE B 1 46 ? -19.898 9.284 0.333 1.00 13.34 46 ILE B O 1
ATOM 739 N N . GLN B 1 47 ? -20.590 9.943 -1.700 1.00 12.57 47 GLN B N 1
ATOM 740 C CA . GLN B 1 47 ? -19.734 9.017 -2.476 1.00 14.39 47 GLN B CA 1
ATOM 741 C C . GLN B 1 47 ? -18.891 9.759 -3.474 1.00 14.16 47 GLN B C 1
ATOM 742 O O . GLN B 1 47 ? -19.418 10.627 -4.144 1.00 13.86 47 GLN B O 1
ATOM 748 N N . LEU B 1 48 ? -17.699 9.246 -3.772 1.00 15.73 48 LEU B N 1
ATOM 749 C CA . LEU B 1 48 ? -16.897 9.768 -4.925 1.00 17.41 48 LEU B CA 1
ATOM 750 C C . LEU B 1 48 ? -17.254 9.073 -6.247 1.00 18.38 48 LEU B C 1
ATOM 751 O O . LEU B 1 48 ? -18.024 8.107 -6.267 1.00 18.70 48 LEU B O 1
ATOM 757 N N . ALA C 1 2 ? 10.368 5.900 6.819 1.00 40.18 2 ALA C N 1
ATOM 758 C CA . ALA C 1 2 ? 9.507 5.303 5.766 1.00 37.43 2 ALA C CA 1
ATOM 759 C C . ALA C 1 2 ? 8.208 6.092 5.604 1.00 32.80 2 ALA C C 1
ATOM 760 O O . ALA C 1 2 ? 7.814 6.824 6.510 1.00 35.34 2 ALA C O 1
ATOM 762 N N . VAL C 1 3 ? 7.625 6.034 4.409 1.00 28.50 3 VAL C N 1
ATOM 763 C CA . VAL C 1 3 ? 6.251 6.498 4.213 1.00 25.97 3 VAL C CA 1
ATOM 764 C C . VAL C 1 3 ? 5.365 5.238 4.094 1.00 22.50 3 VAL C C 1
ATOM 765 O O . VAL C 1 3 ? 5.433 4.525 3.089 1.00 25.29 3 VAL C O 1
ATOM 769 N N . GLU C 1 4 ? 4.668 4.886 5.169 1.00 22.15 4 GLU C N 1
ATOM 770 C CA . GLU C 1 4 ? 3.930 3.623 5.347 1.00 23.07 4 GLU C CA 1
ATOM 771 C C . GLU C 1 4 ? 2.627 4.005 6.056 1.00 22.31 4 GLU C C 1
ATOM 772 O O . GLU C 1 4 ? 2.577 4.936 6.862 1.00 23.62 4 GLU C O 1
ATOM 778 N N . GLU C 1 5 ? 1.566 3.284 5.765 1.00 17.45 5 GLU C N 1
ATOM 779 C CA . GLU C 1 5 ? 0.286 3.368 6.462 1.00 17.13 5 GLU C CA 1
ATOM 780 C C . GLU C 1 5 ? -0.444 2.035 6.457 1.00 15.37 5 GLU C C 1
ATOM 781 O O . GLU C 1 5 ? -0.248 1.248 5.493 1.00 15.44 5 GLU C O 1
ATOM 787 N N . ILE C 1 6 ? -1.227 1.775 7.444 1.00 14.43 6 ILE C N 1
ATOM 788 C CA . ILE C 1 6 ? -2.050 0.601 7.545 1.00 14.39 6 ILE C CA 1
ATOM 789 C C . ILE C 1 6 ? -3.360 0.892 6.788 1.00 14.06 6 ILE C C 1
ATOM 790 O O . ILE C 1 6 ? -4.002 1.914 7.094 1.00 16.83 6 ILE C O 1
ATOM 795 N N . VAL C 1 7 ? -3.765 -0.034 5.941 1.00 11.86 7 VAL C N 1
ATOM 796 C CA . VAL C 1 7 ? -5.022 0.111 5.148 1.00 13.01 7 VAL C CA 1
ATOM 797 C C . VAL C 1 7 ? -5.807 -1.214 5.366 1.00 12.95 7 VAL C C 1
ATOM 798 O O . VAL C 1 7 ? -5.227 -2.257 5.294 1.00 12.33 7 VAL C O 1
ATOM 802 N N . LYS C 1 8 ? -7.091 -1.104 5.536 1.00 13.86 8 LYS C N 1
ATOM 803 C CA . LYS C 1 8 ? -7.990 -2.280 5.566 1.00 14.37 8 LYS C CA 1
ATOM 804 C C . LYS C 1 8 ? -8.487 -2.515 4.150 1.00 13.39 8 LYS C C 1
ATOM 805 O O . LYS C 1 8 ? -9.011 -1.577 3.518 1.00 14.87 8 LYS C O 1
ATOM 811 N N . VAL C 1 9 ? -8.370 -3.734 3.639 1.00 13.14 9 VAL C N 1
ATOM 812 C CA . VAL C 1 9 ? -8.829 -4.096 2.291 1.00 13.70 9 VAL C CA 1
ATOM 813 C C . VAL C 1 9 ? -10.356 -3.838 2.223 1.00 16.06 9 VAL C C 1
ATOM 814 O O . VAL C 1 9 ? -11.060 -4.306 3.127 1.00 17.04 9 VAL C O 1
ATOM 818 N N . SER C 1 10 ? -10.753 -3.200 1.190 1.00 17.02 10 SER C N 1
ATOM 819 C CA . SER C 1 10 ? -12.134 -2.799 0.925 1.00 19.53 10 SER C CA 1
ATOM 820 C C . SER C 1 10 ? -12.851 -3.929 0.246 1.00 21.54 10 SER C C 1
ATOM 821 O O . SER C 1 10 ? -12.226 -4.931 -0.203 1.00 21.45 10 SER C O 1
ATOM 824 N N . ARG C 1 11 ? -14.169 -3.717 0.060 1.00 23.18 11 ARG C N 1
ATOM 825 C CA . ARG C 1 11 ? -14.967 -4.593 -0.756 1.00 25.33 11 ARG C CA 1
ATOM 826 C C . ARG C 1 11 ? -14.389 -4.727 -2.137 1.00 22.80 11 ARG C C 1
ATOM 827 O O . ARG C 1 11 ? -13.743 -3.807 -2.673 1.00 25.12 11 ARG C O 1
ATOM 835 N N . ASN C 1 12 ? -14.563 -5.901 -2.699 1.00 22.74 12 ASN C N 1
ATOM 836 C CA . ASN C 1 12 ? -14.141 -6.192 -4.003 1.00 21.88 12 ASN C CA 1
ATOM 837 C C . ASN C 1 12 ? -12.597 -6.087 -4.157 1.00 18.86 12 ASN C C 1
ATOM 838 O O . ASN C 1 12 ? -12.101 -5.734 -5.203 1.00 18.99 12 ASN C O 1
ATOM 843 N N . TYR C 1 13 ? -11.895 -6.338 -3.048 1.00 17.19 13 TYR C N 1
ATOM 844 C CA . TYR C 1 13 ? -10.460 -6.554 -3.052 1.00 15.77 13 TYR C CA 1
ATOM 845 C C . TYR C 1 13 ? -9.684 -5.320 -3.449 1.00 14.76 13 TYR C C 1
ATOM 846 O O . TYR C 1 13 ? -8.677 -5.416 -4.117 1.00 16.22 13 TYR C O 1
ATOM 855 N N . GLN C 1 14 ? -10.162 -4.187 -3.009 1.00 15.24 14 GLN C N 1
ATOM 856 C CA . GLN C 1 14 ? -9.506 -2.929 -3.311 1.00 15.93 14 GLN C CA 1
ATOM 857 C C . GLN C 1 14 ? -8.684 -2.434 -2.137 1.00 15.01 14 GLN C C 1
ATOM 858 O O . GLN C 1 14 ? -9.095 -2.602 -0.986 1.00 16.33 14 GLN C O 1
ATOM 864 N N . VAL C 1 15 ? -7.561 -1.830 -2.414 1.00 13.23 15 VAL C N 1
ATOM 865 C CA . VAL C 1 15 ? -6.724 -1.164 -1.460 1.00 12.77 15 VAL C CA 1
ATOM 866 C C . VAL C 1 15 ? -6.605 0.328 -1.673 1.00 11.24 15 VAL C C 1
ATOM 867 O O . VAL C 1 15 ? -6.200 0.750 -2.782 1.00 12.59 15 VAL C O 1
ATOM 871 N N . THR C 1 16 ? -7.026 1.165 -0.698 1.00 11.41 16 THR C N 1
ATOM 872 C CA . THR C 1 16 ? -6.834 2.610 -0.783 1.00 14.33 16 THR C CA 1
ATOM 873 C C . THR C 1 16 ? -5.397 2.949 -0.696 1.00 13.50 16 THR C C 1
ATOM 874 O O . THR C 1 16 ? -4.642 2.325 0.076 1.00 15.65 16 THR C O 1
ATOM 878 N N . ILE C 1 17 ? -4.953 3.865 -1.546 1.00 12.29 17 ILE C N 1
ATOM 879 C CA . ILE C 1 17 ? -3.593 4.350 -1.485 1.00 13.34 17 ILE C CA 1
ATOM 880 C C . ILE C 1 17 ? -3.717 5.683 -0.680 1.00 14.08 17 ILE C C 1
ATOM 881 O O . ILE C 1 17 ? -4.310 6.655 -1.183 1.00 14.82 17 ILE C O 1
ATOM 886 N N . PRO C 1 1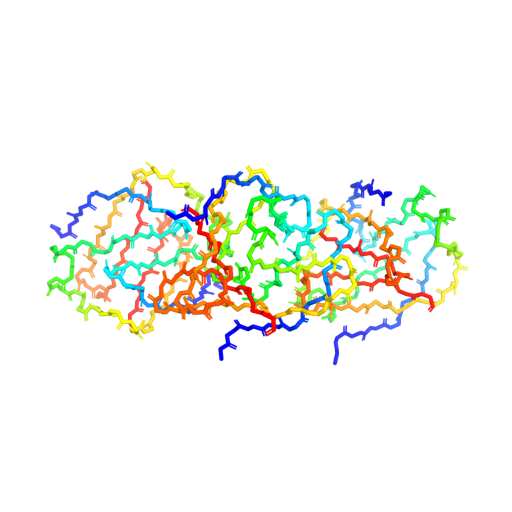8 ? -3.243 5.733 0.597 1.00 14.41 18 PRO C N 1
ATOM 887 C CA . PRO C 1 18 ? -3.505 6.882 1.385 1.00 15.63 18 PRO C CA 1
ATOM 888 C C . PRO C 1 18 ? -2.751 8.124 0.954 1.00 15.41 18 PRO C C 1
ATOM 889 O O . PRO C 1 18 ? -1.755 8.043 0.306 1.00 14.22 18 PRO C O 1
ATOM 893 N N . ALA C 1 19 ? -3.228 9.261 1.443 1.00 16.80 19 ALA C N 1
ATOM 894 C CA . ALA C 1 19 ? -2.688 10.551 1.085 1.00 17.06 19 ALA C CA 1
ATOM 895 C C . ALA C 1 19 ? -1.195 10.651 1.329 1.00 17.13 19 ALA C C 1
ATOM 896 O O . ALA C 1 19 ? -0.519 11.217 0.480 1.00 17.89 19 ALA C O 1
ATOM 898 N N . LYS C 1 20 ? -0.703 10.191 2.477 1.00 18.62 20 LYS C N 1
ATOM 899 C CA . LYS C 1 20 ? 0.754 10.330 2.714 1.00 19.39 20 LYS C CA 1
ATOM 900 C C . LYS C 1 20 ? 1.586 9.569 1.695 1.00 19.34 20 LYS C C 1
ATOM 901 O O . LYS C 1 20 ? 2.644 10.011 1.268 1.00 21.06 20 LYS C O 1
ATOM 907 N N . VAL C 1 21 ? 1.092 8.439 1.267 1.00 16.72 21 VAL C N 1
ATOM 908 C CA . VAL C 1 21 ? 1.764 7.627 0.271 1.00 16.94 21 VAL C CA 1
ATOM 909 C C . VAL C 1 21 ? 1.628 8.291 -1.105 1.00 17.72 21 VAL C C 1
ATOM 910 O O . VAL C 1 21 ? 2.569 8.339 -1.890 1.00 18.60 21 VAL C O 1
ATOM 914 N N . ARG C 1 22 ? 0.467 8.884 -1.380 1.00 17.45 22 ARG C N 1
ATOM 915 C CA . ARG C 1 22 ? 0.292 9.545 -2.665 1.00 18.28 22 ARG C CA 1
ATOM 916 C C . ARG C 1 22 ? 1.110 10.824 -2.828 1.00 20.50 22 ARG C C 1
ATOM 917 O O . ARG C 1 22 ? 1.300 11.264 -3.999 1.00 21.08 22 ARG C O 1
ATOM 925 N N . GLN C 1 23 ? 1.629 11.396 -1.763 1.00 20.57 23 GLN C N 1
ATOM 926 C CA . GLN C 1 23 ? 2.535 12.576 -1.897 1.00 22.90 23 GLN C CA 1
ATOM 927 C C . GLN C 1 23 ? 3.739 12.147 -2.726 1.00 24.77 23 GLN C C 1
ATOM 928 O O . GLN C 1 23 ? 4.313 12.966 -3.432 1.00 27.81 23 GLN C O 1
ATOM 934 N N . LYS C 1 24 ? 4.117 10.870 -2.638 1.00 23.12 24 LYS C N 1
ATOM 935 C CA . LYS C 1 24 ? 5.238 10.293 -3.382 1.00 26.12 24 LYS C CA 1
ATOM 936 C C . LYS C 1 24 ? 4.881 9.549 -4.658 1.00 25.15 24 LYS C C 1
ATOM 937 O O . LYS C 1 24 ? 5.721 9.249 -5.456 1.00 26.03 24 LYS C O 1
ATOM 943 N N . PHE C 1 25 ? 3.636 9.143 -4.774 1.00 21.92 25 PHE C N 1
ATOM 944 C CA . PHE C 1 25 ? 3.144 8.236 -5.807 1.00 21.21 25 PHE C CA 1
ATOM 945 C C . PHE C 1 25 ? 1.836 8.849 -6.238 1.00 20.10 25 PHE C C 1
ATOM 946 O O . PHE C 1 25 ? 0.796 8.501 -5.706 1.00 19.61 25 PHE C O 1
ATOM 954 N N . GLN C 1 26 ? 1.901 9.748 -7.180 1.00 19.07 26 GLN C N 1
ATOM 955 C CA . GLN C 1 26 ? 0.821 10.606 -7.483 1.00 19.05 26 GLN C CA 1
ATOM 956 C C . GLN C 1 26 ? -0.027 9.892 -8.529 1.00 19.87 26 GLN C C 1
ATOM 957 O O . GLN C 1 26 ? 0.397 9.608 -9.632 1.00 23.23 26 GLN C O 1
ATOM 963 N N . ILE C 1 27 ? -1.123 9.330 -8.062 1.00 17.58 27 ILE C N 1
ATOM 964 C CA . ILE C 1 27 ? -2.142 8.679 -8.876 1.00 17.41 27 ILE C CA 1
ATOM 965 C C . ILE C 1 27 ? -3.432 9.400 -8.748 1.00 17.29 27 ILE C C 1
ATOM 966 O O . ILE C 1 27 ? -3.767 10.029 -7.728 1.00 16.45 27 ILE C O 1
ATOM 971 N N . LYS C 1 28 ? -4.233 9.261 -9.782 1.00 18.55 28 LYS C N 1
ATOM 972 C CA . LYS C 1 28 ? -5.545 9.949 -9.934 1.00 20.25 28 LYS C CA 1
ATOM 973 C C . LYS C 1 28 ? -6.506 8.869 -10.373 1.00 19.44 28 LYS C C 1
ATOM 974 O O . LYS C 1 28 ? -6.137 7.913 -11.058 1.00 18.00 28 LYS C O 1
ATOM 980 N N . GLU C 1 29 ? -7.790 9.057 -10.072 1.00 18.12 29 GLU C N 1
ATOM 981 C CA . GLU C 1 29 ? -8.802 8.156 -10.584 1.00 16.47 29 GLU C CA 1
ATOM 982 C C . GLU C 1 29 ? -8.726 8.065 -12.111 1.00 15.98 29 GLU C C 1
ATOM 983 O O . GLU C 1 29 ? -8.518 9.088 -12.743 1.00 17.09 29 GLU C O 1
ATOM 989 N N . GLY C 1 30 ? -8.786 6.835 -12.664 1.00 14.83 30 GLY C N 1
ATOM 990 C CA . GLY C 1 30 ? -8.711 6.674 -14.072 1.00 15.68 30 GLY C CA 1
ATOM 991 C C . GLY C 1 30 ? -7.321 6.322 -14.558 1.00 15.25 30 GLY C C 1
ATOM 992 O O . GLY C 1 30 ? -7.122 5.874 -15.676 1.00 16.31 30 GLY C O 1
ATOM 993 N N . ASP C 1 31 ? -6.300 6.520 -13.737 1.00 14.41 31 ASP C N 1
ATOM 994 C CA . ASP C 1 31 ? -4.897 6.225 -14.142 1.00 14.25 31 ASP C CA 1
ATOM 995 C C . ASP C 1 31 ? -4.702 4.785 -14.282 1.00 13.94 31 ASP C C 1
ATOM 996 O O . ASP C 1 31 ? -5.221 3.980 -13.506 1.00 15.27 31 ASP C O 1
ATOM 1001 N N . LEU C 1 32 ? -3.922 4.373 -15.293 1.00 14.70 32 LEU C N 1
ATOM 1002 C CA . LEU C 1 32 ? -3.405 3.013 -15.413 1.00 15.04 32 LEU C CA 1
ATOM 1003 C C . LEU C 1 32 ? -2.201 2.793 -14.537 1.00 14.35 32 LEU C C 1
ATOM 1004 O O . LEU C 1 32 ? -1.285 3.640 -14.489 1.00 16.52 32 LEU C O 1
ATOM 1009 N N . VAL C 1 33 ? -2.179 1.707 -13.779 1.00 13.64 33 VAL C N 1
ATOM 1010 C CA . VAL C 1 33 ? -1.007 1.274 -12.995 1.00 13.47 33 VAL C CA 1
ATOM 1011 C C . VAL C 1 33 ? -0.808 -0.203 -13.161 1.00 13.74 33 VAL C C 1
ATOM 1012 O O . VAL C 1 33 ? -1.727 -0.957 -13.546 1.00 14.15 33 VAL C O 1
ATOM 1016 N N . LYS C 1 34 ? 0.404 -0.684 -12.908 1.00 14.78 34 LYS C N 1
ATOM 1017 C CA . LYS C 1 34 ? 0.738 -2.133 -13.071 1.00 14.78 34 LYS C CA 1
ATOM 1018 C C . LYS C 1 34 ? 0.815 -2.733 -11.692 1.00 14.03 34 LYS C C 1
ATOM 1019 O O . LYS C 1 34 ? 1.571 -2.201 -10.815 1.00 14.92 34 LYS C O 1
ATOM 1025 N N . VAL C 1 35 ? 0.036 -3.759 -11.418 1.00 12.86 35 VAL C N 1
ATOM 1026 C CA . VAL C 1 35 ? 0.022 -4.470 -10.117 1.00 11.97 35 VAL C CA 1
ATOM 1027 C C . VAL C 1 35 ? 0.750 -5.774 -10.299 1.00 13.00 35 VAL C C 1
ATOM 1028 O O . VAL C 1 35 ? 0.350 -6.548 -11.103 1.00 15.24 35 VAL C O 1
ATOM 1032 N N . THR C 1 36 ? 1.796 -6.008 -9.531 1.00 13.83 36 THR C N 1
ATOM 1033 C CA . THR C 1 36 ? 2.592 -7.180 -9.655 1.00 15.80 36 THR C CA 1
ATOM 1034 C C . THR C 1 36 ? 2.743 -7.887 -8.316 1.00 15.56 36 THR C C 1
ATOM 1035 O O . THR C 1 36 ? 2.811 -7.309 -7.247 1.00 16.49 36 THR C O 1
ATOM 1039 N N . PHE C 1 37 ? 2.720 -9.211 -8.350 1.00 15.50 37 PHE C N 1
ATOM 1040 C CA . PHE C 1 37 ? 3.131 -10.029 -7.150 1.00 14.86 37 PHE C CA 1
ATOM 1041 C C . PHE C 1 37 ? 4.638 -10.317 -7.255 1.00 14.95 37 PHE C C 1
ATOM 1042 O O . PHE C 1 37 ? 5.025 -10.945 -8.185 1.00 15.40 37 PHE C O 1
ATOM 1050 N N . ASP C 1 38 ? 5.433 -9.840 -6.303 1.00 14.28 38 ASP C N 1
ATOM 1051 C CA . ASP C 1 38 ? 6.850 -10.160 -6.241 1.00 16.37 38 ASP C CA 1
ATOM 1052 C C . ASP C 1 38 ? 6.932 -11.449 -5.482 1.00 16.02 38 ASP C C 1
ATOM 1053 O O . ASP C 1 38 ? 6.733 -11.453 -4.255 1.00 17.00 38 ASP C O 1
ATOM 1058 N N . GLU C 1 39 ? 7.218 -12.532 -6.219 1.00 18.85 39 GLU C N 1
ATOM 1059 C CA . GLU C 1 39 ? 7.130 -13.883 -5.698 1.00 21.73 39 GLU C CA 1
ATOM 1060 C C . GLU C 1 39 ? 8.158 -14.108 -4.521 1.00 20.03 39 GLU C C 1
ATOM 1061 O O . GLU C 1 39 ? 7.867 -14.739 -3.550 1.00 22.33 39 GLU C O 1
ATOM 1067 N N . SER C 1 40 ? 9.321 -13.534 -4.674 1.00 17.96 40 SER C N 1
ATOM 1068 C CA . SER C 1 40 ? 10.330 -13.741 -3.710 1.00 17.82 40 SER C CA 1
ATOM 1069 C C . SER C 1 40 ? 10.078 -12.946 -2.454 1.00 18.31 40 SER C C 1
ATOM 1070 O O . SER C 1 40 ? 10.067 -13.491 -1.310 1.00 18.61 40 SER C O 1
ATOM 1073 N N . GLU C 1 41 ? 9.740 -11.666 -2.578 1.00 17.35 41 GLU C N 1
ATOM 1074 C CA . GLU C 1 41 ? 9.508 -10.909 -1.339 1.00 17.81 41 GLU C CA 1
ATOM 1075 C C . GLU C 1 41 ? 8.111 -11.298 -0.720 1.00 16.37 41 GLU C C 1
ATOM 1076 O O . GLU C 1 41 ? 7.846 -10.983 0.420 1.00 19.27 41 GLU C O 1
ATOM 1082 N N . GLY C 1 42 ? 7.221 -11.826 -1.552 1.00 15.28 42 GLY C N 1
ATOM 1083 C CA . GLY C 1 42 ? 5.931 -12.228 -1.113 1.00 15.91 42 GLY C CA 1
ATOM 1084 C C . GLY C 1 42 ? 5.038 -10.985 -0.867 1.00 15.12 42 GLY C C 1
ATOM 1085 O O . GLY C 1 42 ? 4.158 -11.030 0.014 1.00 17.12 42 GLY C O 1
ATOM 1086 N N . VAL C 1 43 ? 5.239 -9.887 -1.615 1.00 14.28 43 VAL C N 1
ATOM 1087 C CA . VAL C 1 43 ? 4.422 -8.712 -1.488 1.00 14.90 43 VAL C CA 1
ATOM 1088 C C . VAL C 1 43 ? 3.876 -8.317 -2.857 1.00 13.31 43 VAL C C 1
ATOM 1089 O O . VAL C 1 43 ? 4.388 -8.738 -3.892 1.00 16.63 43 VAL C O 1
ATOM 1093 N N . VAL C 1 44 ? 2.864 -7.420 -2.872 1.00 12.48 44 VAL C N 1
ATOM 1094 C CA . VAL C 1 44 ? 2.423 -6.754 -4.118 1.00 13.38 44 VAL C CA 1
ATOM 1095 C C . VAL C 1 44 ? 3.173 -5.462 -4.312 1.00 13.42 44 VAL C C 1
ATOM 1096 O O . VAL C 1 44 ? 3.396 -4.746 -3.348 1.00 15.41 44 VAL C O 1
ATOM 1100 N N . LYS C 1 45 ? 3.492 -5.168 -5.571 1.00 13.85 45 LYS C N 1
ATOM 1101 C CA . LYS C 1 45 ? 4.096 -3.936 -5.929 1.00 14.57 45 LYS C CA 1
ATOM 1102 C C . LYS C 1 45 ? 3.205 -3.216 -6.957 1.00 13.40 45 LYS C C 1
ATOM 1103 O O . LYS C 1 45 ? 2.592 -3.851 -7.847 1.00 16.68 45 LYS C O 1
ATOM 1109 N N . ILE C 1 46 ? 3.056 -1.951 -6.813 1.00 13.24 46 ILE C N 1
ATOM 1110 C CA . ILE C 1 46 ? 2.213 -1.102 -7.744 1.00 13.85 46 ILE C CA 1
ATOM 1111 C C . ILE C 1 46 ? 3.168 -0.135 -8.375 1.00 14.38 46 ILE C C 1
ATOM 1112 O O . ILE C 1 46 ? 3.875 0.573 -7.679 1.00 15.84 46 ILE C O 1
ATOM 1117 N N . GLN C 1 47 ? 3.200 -0.095 -9.701 1.00 16.47 47 GLN C N 1
ATOM 1118 C CA . GLN C 1 47 ? 4.096 0.808 -10.444 1.00 19.52 47 GLN C CA 1
ATOM 1119 C C . GLN C 1 47 ? 3.242 1.672 -11.389 1.00 20.38 47 GLN C C 1
ATOM 1120 O O . GLN C 1 47 ? 2.324 1.206 -12.012 1.00 19.54 47 GLN C O 1
ATOM 1126 N N . LEU C 1 48 ? 3.709 2.880 -11.615 1.00 25.76 48 LEU C N 1
ATOM 1127 C CA . LEU C 1 48 ? 3.175 3.708 -12.731 1.00 29.82 48 LEU C CA 1
ATOM 1128 C C . LEU C 1 48 ? 3.871 3.363 -14.051 1.00 32.18 48 LEU C C 1
ATOM 1129 O O . LEU C 1 48 ? 4.854 2.687 -14.162 1.00 35.31 48 LEU C O 1
ATOM 1135 N N . ALA D 1 2 ? 6.368 -13.585 -14.694 1.00 38.59 2 ALA D N 1
ATOM 1136 C CA . ALA D 1 2 ? 5.815 -12.692 -13.632 1.00 35.06 2 ALA D CA 1
ATOM 1137 C C . ALA D 1 2 ? 4.313 -12.849 -13.544 1.00 32.63 2 ALA D C 1
ATOM 1138 O O . ALA D 1 2 ? 3.661 -13.325 -14.462 1.00 35.33 2 ALA D O 1
ATOM 1140 N N . VAL D 1 3 ? 3.767 -12.493 -12.397 1.00 26.04 3 VAL D N 1
ATOM 1141 C CA . VAL D 1 3 ? 2.333 -12.362 -12.214 1.00 26.06 3 VAL D CA 1
ATOM 1142 C C . VAL D 1 3 ? 2.071 -10.856 -12.067 1.00 21.68 3 VAL D C 1
ATOM 1143 O O . VAL D 1 3 ? 2.379 -10.287 -11.039 1.00 20.97 3 VAL D O 1
ATOM 1147 N N . GLU D 1 4 ? 1.609 -10.266 -13.148 1.00 21.41 4 GLU D N 1
ATOM 1148 C CA . GLU D 1 4 ? 1.445 -8.839 -13.244 1.00 21.44 4 GLU D CA 1
ATOM 1149 C C . GLU D 1 4 ? 0.141 -8.604 -14.044 1.00 18.73 4 GLU D C 1
ATOM 1150 O O . GLU D 1 4 ? -0.239 -9.389 -14.902 1.00 19.02 4 GLU D O 1
ATOM 1156 N N . GLU D 1 5 ? -0.520 -7.480 -13.779 1.00 15.97 5 GLU D N 1
ATOM 1157 C CA . GLU D 1 5 ? -1.716 -7.044 -14.591 1.00 16.33 5 GLU D CA 1
ATOM 1158 C C . GLU D 1 5 ? -1.864 -5.550 -14.435 1.00 15.04 5 GLU D C 1
ATOM 1159 O O . GLU D 1 5 ? -1.619 -4.987 -13.360 1.00 15.91 5 GLU D O 1
ATOM 1165 N N . ILE D 1 6 ? -2.228 -4.888 -15.505 1.00 14.66 6 ILE D N 1
ATOM 1166 C CA . ILE D 1 6 ? -2.563 -3.508 -15.534 1.00 14.75 6 ILE D CA 1
ATOM 1167 C C . ILE D 1 6 ? -3.988 -3.288 -15.103 1.00 15.67 6 ILE D C 1
ATOM 1168 O O . ILE D 1 6 ? -4.903 -3.949 -15.611 1.00 18.31 6 ILE D O 1
ATOM 1173 N N . VAL D 1 7 ? -4.193 -2.391 -14.156 1.00 16.86 7 VAL D N 1
ATOM 1174 C CA . VAL D 1 7 ? -5.508 -2.029 -13.628 1.00 17.37 7 VAL D CA 1
ATOM 1175 C C . VAL D 1 7 ? -5.676 -0.474 -13.673 1.00 15.16 7 VAL D C 1
ATOM 1176 O O . VAL D 1 7 ? -4.734 0.263 -13.601 1.00 17.28 7 VAL D O 1
ATOM 1180 N N . LYS D 1 8 ? -6.924 -0.057 -13.574 1.00 14.69 8 LYS D N 1
ATOM 1181 C CA . LYS D 1 8 ? -7.257 1.358 -13.540 1.00 15.13 8 LYS D CA 1
ATOM 1182 C C . LYS D 1 8 ? -7.586 1.742 -12.136 1.00 14.18 8 LYS D C 1
ATOM 1183 O O . LYS D 1 8 ? -8.398 1.076 -11.482 1.00 15.80 8 LYS D O 1
ATOM 1189 N N . VAL D 1 9 ? -6.960 2.786 -11.677 1.00 14.09 9 VAL D 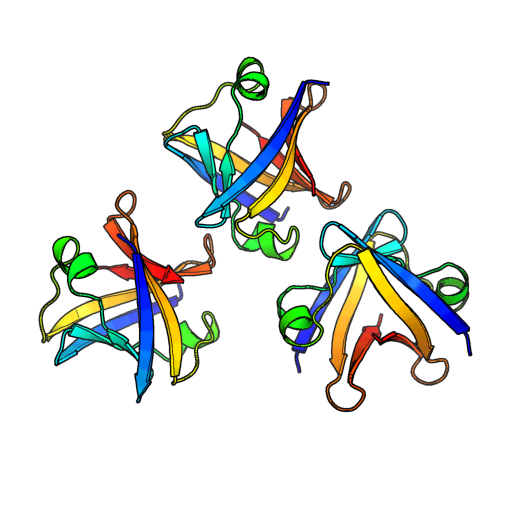N 1
ATOM 1190 C CA . VAL D 1 9 ? -7.290 3.331 -10.321 1.00 13.66 9 VAL D CA 1
ATOM 1191 C C . VAL D 1 9 ? -8.777 3.782 -10.218 1.00 14.34 9 VAL D C 1
ATOM 1192 O O . VAL D 1 9 ? -9.253 4.455 -11.092 1.00 16.60 9 VAL D O 1
ATOM 1196 N N . SER D 1 10 ? -9.427 3.383 -9.128 1.00 14.33 10 SER D N 1
ATOM 1197 C CA . SER D 1 10 ? -10.846 3.668 -8.788 1.00 14.62 10 SER D CA 1
ATOM 1198 C C . SER D 1 10 ? -10.941 4.965 -8.007 1.00 13.49 10 SER D C 1
ATOM 1199 O O . SER D 1 10 ? -9.936 5.520 -7.570 1.00 13.92 10 SER D O 1
ATOM 1202 N N . ARG D 1 11 ? -12.164 5.348 -7.775 1.00 14.82 11 ARG D N 1
ATOM 1203 C CA . ARG D 1 11 ? -12.499 6.434 -6.948 1.00 14.97 11 ARG D CA 1
ATOM 1204 C C . ARG D 1 11 ? -11.867 6.243 -5.581 1.00 14.23 11 ARG D C 1
ATOM 1205 O O . ARG D 1 11 ? -11.706 5.109 -5.096 1.00 13.52 11 ARG D O 1
ATOM 1213 N N . ASN D 1 12 ? -11.644 7.340 -4.917 1.00 12.94 12 ASN D N 1
ATOM 1214 C CA . ASN D 1 12 ? -11.007 7.371 -3.606 1.00 13.33 12 ASN D CA 1
ATOM 1215 C C . ASN D 1 12 ? -9.641 6.680 -3.678 1.00 12.58 12 ASN D C 1
ATOM 1216 O O . ASN D 1 12 ? -9.190 6.129 -2.659 1.00 13.38 12 ASN D O 1
ATOM 1221 N N . TYR D 1 13 ? -8.934 6.804 -4.797 1.00 12.56 13 TYR D N 1
ATOM 1222 C CA . TYR D 1 13 ? -7.571 6.343 -4.932 1.00 13.56 13 TYR D CA 1
ATOM 1223 C C . TYR D 1 13 ? -7.440 4.893 -4.541 1.00 13.14 13 TYR D C 1
ATOM 1224 O O . TYR D 1 13 ? -6.392 4.489 -3.965 1.00 13.55 13 TYR D O 1
ATOM 1233 N N . GLN D 1 14 ? -8.351 4.042 -4.929 1.00 13.74 14 GLN D N 1
ATOM 1234 C CA . GLN D 1 14 ? -8.277 2.638 -4.675 1.00 13.66 14 GLN D CA 1
ATOM 1235 C C . GLN D 1 14 ? -7.734 1.853 -5.813 1.00 13.86 14 GLN D C 1
ATOM 1236 O O . GLN D 1 14 ? -8.087 2.123 -6.983 1.00 14.97 14 GLN D O 1
ATOM 1242 N N . VAL D 1 15 ? -6.944 0.848 -5.553 1.00 13.35 15 VAL D N 1
ATOM 1243 C CA . VAL D 1 15 ? -6.463 -0.069 -6.528 1.00 13.59 15 VAL D CA 1
ATOM 1244 C C . VAL D 1 15 ? -6.989 -1.456 -6.284 1.00 15.21 15 VAL D C 1
ATOM 1245 O O . VAL D 1 15 ? -6.728 -2.029 -5.243 1.00 13.82 15 VAL D O 1
ATOM 1249 N N . THR D 1 16 ? -7.672 -2.006 -7.253 1.00 15.29 16 THR D N 1
ATOM 1250 C CA . THR D 1 16 ? -8.029 -3.434 -7.187 1.00 15.79 16 THR D CA 1
ATOM 1251 C C . THR D 1 16 ? -6.805 -4.297 -7.319 1.00 16.37 16 THR D C 1
ATOM 1252 O O . THR D 1 16 ? -5.930 -4.077 -8.189 1.00 17.33 16 THR D O 1
ATOM 1256 N N . ILE D 1 17 ? -6.741 -5.289 -6.442 1.00 13.90 17 ILE D N 1
ATOM 1257 C CA . ILE D 1 17 ? -5.699 -6.317 -6.582 1.00 13.63 17 ILE D CA 1
ATOM 1258 C C . ILE D 1 17 ? -6.317 -7.416 -7.443 1.00 13.79 17 ILE D C 1
ATOM 1259 O O . ILE D 1 17 ? -7.280 -8.064 -7.047 1.00 16.14 17 ILE D O 1
ATOM 1264 N N . PRO D 1 18 ? -5.792 -7.618 -8.643 1.00 13.31 18 PRO D N 1
ATOM 1265 C CA . PRO D 1 18 ? -6.485 -8.475 -9.608 1.00 14.27 18 PRO D CA 1
ATOM 1266 C C . PRO D 1 18 ? -6.456 -9.902 -9.256 1.00 13.92 18 PRO D C 1
ATOM 1267 O O . PRO D 1 18 ? -5.556 -10.366 -8.506 1.00 12.53 18 PRO D O 1
ATOM 1271 N N . ALA D 1 19 ? -7.318 -10.668 -9.891 1.00 15.09 19 ALA D N 1
ATOM 1272 C CA . ALA D 1 19 ? -7.440 -12.088 -9.565 1.00 15.30 19 ALA D CA 1
ATOM 1273 C C . ALA D 1 19 ? -6.170 -12.906 -9.709 1.00 16.89 19 ALA D C 1
ATOM 1274 O O . ALA D 1 19 ? -5.933 -13.736 -8.801 1.00 16.80 19 ALA D O 1
ATOM 1276 N N . LYS D 1 20 ? -5.410 -12.681 -10.783 1.00 19.25 20 LYS D N 1
ATOM 1277 C CA . LYS D 1 20 ? -4.203 -13.493 -10.937 1.00 21.67 20 LYS D CA 1
ATOM 1278 C C . LYS D 1 20 ? -3.187 -13.191 -9.838 1.00 19.90 20 LYS D C 1
ATOM 1279 O O . LYS D 1 20 ? -2.504 -14.108 -9.381 1.00 21.78 20 LYS D O 1
ATOM 1285 N N . VAL D 1 21 ? -3.222 -11.965 -9.281 1.00 16.52 21 VAL D N 1
ATOM 1286 C CA . VAL D 1 21 ? -2.315 -11.582 -8.226 1.00 15.85 21 VAL D CA 1
ATOM 1287 C C . VAL D 1 21 ? -2.823 -12.201 -6.950 1.00 15.56 21 VAL D C 1
ATOM 1288 O O . VAL D 1 21 ? -1.992 -12.674 -6.164 1.00 15.54 21 VAL D O 1
ATOM 1292 N N . ARG D 1 22 ? -4.124 -12.194 -6.746 1.00 15.36 22 ARG D N 1
ATOM 1293 C CA . ARG D 1 22 ? -4.664 -12.727 -5.531 1.00 16.33 22 ARG D CA 1
ATOM 1294 C C . ARG D 1 22 ? -4.538 -14.227 -5.401 1.00 18.22 22 ARG D C 1
ATOM 1295 O O . ARG D 1 22 ? -4.582 -14.770 -4.286 1.00 18.40 22 ARG D O 1
ATOM 1303 N N . GLN D 1 23 ? -4.362 -14.950 -6.491 1.00 18.25 23 GLN D N 1
ATOM 1304 C CA . GLN D 1 23 ? -4.077 -16.361 -6.367 1.00 21.10 23 GLN D CA 1
ATOM 1305 C C . GLN D 1 23 ? -2.818 -16.610 -5.537 1.00 19.87 23 GLN D C 1
ATOM 1306 O O . GLN D 1 23 ? -2.722 -17.657 -4.831 1.00 21.48 23 GLN D O 1
ATOM 1312 N N . LYS D 1 24 ? -1.872 -15.649 -5.624 1.00 17.77 24 LYS D N 1
ATOM 1313 C CA . LYS D 1 24 ? -0.620 -15.742 -4.829 1.00 17.88 24 LYS D CA 1
ATOM 1314 C C . LYS D 1 24 ? -0.689 -14.947 -3.549 1.00 15.82 24 LYS D C 1
ATOM 1315 O O . LYS D 1 24 ? 0.035 -15.266 -2.584 1.00 16.24 24 LYS D O 1
ATOM 1321 N N . PHE D 1 25 ? -1.386 -13.848 -3.518 1.00 14.01 25 PHE D N 1
ATOM 1322 C CA . PHE D 1 25 ? -1.408 -12.857 -2.306 1.00 14.01 25 PHE D CA 1
ATOM 1323 C C . PHE D 1 25 ? -2.858 -12.848 -1.872 1.00 13.10 25 PHE D C 1
ATOM 1324 O O . PHE D 1 25 ? -3.698 -12.129 -2.463 1.00 13.64 25 PHE D O 1
ATOM 1332 N N . GLN D 1 26 ? -3.169 -13.685 -0.903 1.00 12.01 26 GLN D N 1
ATOM 1333 C CA . GLN D 1 26 ? -4.490 -14.110 -0.721 1.00 13.05 26 GLN D CA 1
ATOM 1334 C C . GLN D 1 26 ? -5.228 -13.174 0.243 1.00 14.40 26 GLN D C 1
ATOM 1335 O O . GLN D 1 26 ? -5.691 -13.571 1.359 1.00 16.19 26 GLN D O 1
ATOM 1341 N N . ILE D 1 27 ? -5.574 -12.022 -0.215 1.00 14.22 27 ILE D N 1
ATOM 1342 C CA . ILE D 1 27 ? -6.242 -11.051 0.594 1.00 14.04 27 ILE D CA 1
ATOM 1343 C C . ILE D 1 27 ? -7.756 -11.067 0.444 1.00 15.58 27 ILE D C 1
ATOM 1344 O O . ILE D 1 27 ? -8.272 -11.528 -0.564 1.00 16.47 27 ILE D O 1
ATOM 1349 N N . LYS D 1 28 ? -8.463 -10.459 1.388 1.00 17.66 28 LYS D N 1
ATOM 1350 C CA . LYS D 1 28 ? -9.889 -10.500 1.517 1.00 19.99 28 LYS D CA 1
ATOM 1351 C C . LYS D 1 28 ? -10.299 -9.155 2.107 1.00 17.71 28 LYS D C 1
ATOM 1352 O O . LYS D 1 28 ? -9.573 -8.603 2.864 1.00 15.63 28 LYS D O 1
ATOM 1358 N N . GLU D 1 29 ? -11.510 -8.728 1.759 1.00 18.44 29 GLU D N 1
ATOM 1359 C CA . GLU D 1 29 ? -12.159 -7.670 2.480 1.00 18.38 29 GLU D CA 1
ATOM 1360 C C . GLU D 1 29 ? -11.937 -7.810 3.983 1.00 17.55 29 GLU D C 1
ATOM 1361 O O . GLU D 1 29 ? -12.164 -8.825 4.600 1.00 17.81 29 GLU D O 1
ATOM 1367 N N . GLY D 1 30 ? -11.531 -6.692 4.571 1.00 16.03 30 GLY D N 1
ATOM 1368 C CA . GLY D 1 30 ? -11.298 -6.622 6.029 1.00 15.92 30 GLY D CA 1
ATOM 1369 C C . GLY D 1 30 ? -9.877 -6.930 6.479 1.00 17.01 30 GLY D C 1
ATOM 1370 O O . GLY D 1 30 ? -9.538 -6.647 7.614 1.00 18.47 30 GLY D O 1
ATOM 1371 N N . ASP D 1 31 ? -9.035 -7.547 5.628 1.00 15.16 31 ASP D N 1
ATOM 1372 C CA . ASP D 1 31 ? -7.660 -7.775 6.000 1.00 14.75 31 ASP D CA 1
ATOM 1373 C C . ASP D 1 31 ? -6.909 -6.474 6.129 1.00 15.69 31 ASP D C 1
ATOM 1374 O O . ASP D 1 31 ? -7.138 -5.501 5.400 1.00 16.24 31 ASP D O 1
ATOM 1379 N N . LEU D 1 32 ? -5.942 -6.421 7.008 1.00 14.20 32 LEU D N 1
ATOM 1380 C CA . LEU D 1 32 ? -5.037 -5.242 7.185 1.00 14.69 32 LEU D CA 1
ATOM 1381 C C . LEU D 1 32 ? -3.837 -5.490 6.320 1.00 14.99 32 LEU D C 1
ATOM 1382 O O . LEU D 1 32 ? -3.250 -6.551 6.318 1.00 17.28 32 LEU D O 1
ATOM 1387 N N . VAL D 1 33 ? -3.395 -4.456 5.632 1.00 14.13 33 VAL D N 1
ATOM 1388 C CA . VAL D 1 33 ? -2.146 -4.521 4.913 1.00 14.27 33 VAL D CA 1
ATOM 1389 C C . VAL D 1 33 ? -1.335 -3.265 5.088 1.00 11.84 33 VAL D C 1
ATOM 1390 O O . VAL D 1 33 ? -1.934 -2.195 5.467 1.00 12.53 33 VAL D O 1
ATOM 1394 N N . LYS D 1 34 ? -0.049 -3.380 4.994 1.00 13.54 34 LYS D N 1
ATOM 1395 C CA . LYS D 1 34 ? 0.855 -2.272 5.084 1.00 13.98 34 LYS D CA 1
ATOM 1396 C C . LYS D 1 34 ? 1.151 -1.737 3.679 1.00 13.18 34 LYS D C 1
ATOM 1397 O O . LYS D 1 34 ? 1.534 -2.553 2.834 1.00 13.12 34 LYS D O 1
ATOM 1403 N N . VAL D 1 35 ? 0.932 -0.461 3.479 1.00 12.36 35 VAL D N 1
ATOM 1404 C CA . VAL D 1 35 ? 1.076 0.236 2.169 1.00 13.20 35 VAL D CA 1
ATOM 1405 C C . VAL D 1 35 ? 2.236 1.219 2.299 1.00 14.16 35 VAL D C 1
ATOM 1406 O O . VAL D 1 35 ? 2.143 2.097 3.143 1.00 14.89 35 VAL D O 1
ATOM 1410 N N . THR D 1 36 ? 3.303 0.977 1.574 1.00 15.61 36 THR D N 1
ATOM 1411 C CA . THR D 1 36 ? 4.500 1.767 1.726 1.00 16.15 36 THR D CA 1
ATOM 1412 C C . THR D 1 36 ? 4.917 2.307 0.379 1.00 16.47 36 THR D C 1
ATOM 1413 O O . THR D 1 36 ? 4.811 1.633 -0.625 1.00 17.04 36 THR D O 1
ATOM 1417 N N . PHE D 1 37 ? 5.401 3.519 0.298 1.00 16.72 37 PHE D N 1
ATOM 1418 C CA . PHE D 1 37 ? 6.185 4.019 -0.886 1.00 16.71 37 PHE D CA 1
ATOM 1419 C C . PHE D 1 37 ? 7.681 3.683 -0.741 1.00 17.92 37 PHE D C 1
ATOM 1420 O O . PHE D 1 37 ? 8.316 4.059 0.237 1.00 20.35 37 PHE D O 1
ATOM 1428 N N . ASP D 1 38 ? 8.206 2.835 -1.584 1.00 18.14 38 ASP D N 1
ATOM 1429 C CA . ASP D 1 38 ? 9.593 2.433 -1.591 1.00 19.70 38 ASP D CA 1
ATOM 1430 C C . ASP D 1 38 ? 10.295 3.363 -2.567 1.00 20.64 38 ASP D C 1
ATOM 1431 O O . ASP D 1 38 ? 10.186 3.231 -3.769 1.00 20.33 38 ASP D O 1
ATOM 1436 N N . GLU D 1 39 ? 11.144 4.223 -2.024 1.00 22.12 39 GLU D N 1
ATOM 1437 C CA . GLU D 1 39 ? 11.873 5.205 -2.816 1.00 24.56 39 GLU D CA 1
ATOM 1438 C C . GLU D 1 39 ? 12.867 4.549 -3.702 1.00 25.02 39 GLU D C 1
ATOM 1439 O O . GLU D 1 39 ? 13.113 5.030 -4.772 1.00 28.11 39 GLU D O 1
ATOM 1445 N N . SER D 1 40 ? 13.495 3.482 -3.226 1.00 25.23 40 SER D N 1
ATOM 1446 C CA . SER D 1 40 ? 14.620 2.833 -3.997 1.00 27.42 40 SER D CA 1
ATOM 1447 C C . SER D 1 40 ? 14.084 2.317 -5.309 1.00 27.67 40 SER D C 1
ATOM 1448 O O . SER D 1 40 ? 14.653 2.538 -6.362 1.00 28.12 40 SER D O 1
ATOM 1451 N N . GLU D 1 41 ? 12.918 1.647 -5.212 1.00 25.61 41 GLU D N 1
ATOM 1452 C CA . GLU D 1 41 ? 12.300 1.032 -6.379 1.00 24.67 41 GLU D CA 1
ATOM 1453 C C . GLU D 1 41 ? 11.271 1.895 -7.074 1.00 22.56 41 GLU D C 1
ATOM 1454 O O . GLU D 1 41 ? 10.941 1.663 -8.243 1.00 22.45 41 GLU D O 1
ATOM 1460 N N . GLY D 1 42 ? 10.804 2.933 -6.400 1.00 20.95 42 GLY D N 1
ATOM 1461 C CA . GLY D 1 42 ? 9.821 3.824 -6.993 1.00 20.54 42 GLY D CA 1
ATOM 1462 C C . GLY D 1 42 ? 8.481 3.146 -7.164 1.00 19.54 42 GLY D C 1
ATOM 1463 O O . GLY D 1 42 ? 7.723 3.494 -8.068 1.00 21.36 42 GLY D O 1
ATOM 1464 N N . VAL D 1 43 ? 8.120 2.227 -6.267 1.00 17.62 43 VAL D N 1
ATOM 1465 C CA . VAL D 1 43 ? 6.854 1.473 -6.354 1.00 16.61 43 VAL D CA 1
ATOM 1466 C C . VAL D 1 43 ? 6.173 1.625 -5.003 1.00 14.70 43 VAL D C 1
ATOM 1467 O O . VAL D 1 43 ? 6.831 1.922 -3.953 1.00 16.04 43 VAL D O 1
ATOM 1471 N N . VAL D 1 44 ? 4.855 1.415 -4.975 1.00 14.12 44 VAL D N 1
ATOM 1472 C CA . VAL D 1 44 ? 4.131 1.153 -3.715 1.00 13.34 44 VAL D CA 1
ATOM 1473 C C . VAL D 1 44 ? 4.143 -0.322 -3.397 1.00 13.48 44 VAL D C 1
ATOM 1474 O O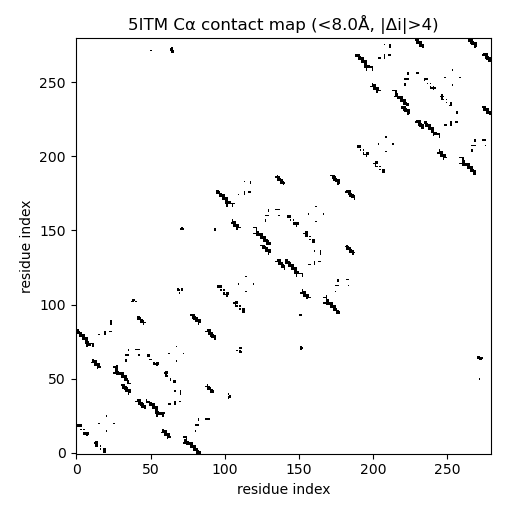 . VAL D 1 44 ? 4.061 -1.156 -4.309 1.00 15.75 44 VAL D O 1
ATOM 1478 N N . LYS D 1 45 ? 4.467 -0.686 -2.162 1.00 13.44 45 LYS D N 1
ATOM 1479 C CA . LYS D 1 45 ? 4.438 -2.076 -1.691 1.00 13.88 45 LYS D CA 1
ATOM 1480 C C . LYS D 1 45 ? 3.264 -2.273 -0.823 1.00 12.69 45 LYS D C 1
ATOM 1481 O O . LYS D 1 45 ? 2.960 -1.354 -0.017 1.00 12.62 45 LYS D O 1
ATOM 1487 N N . ILE D 1 46 ? 2.628 -3.425 -0.989 1.00 12.85 46 ILE D N 1
ATOM 1488 C CA . ILE D 1 46 ? 1.526 -3.795 -0.190 1.00 13.68 46 ILE D CA 1
ATOM 1489 C C . ILE D 1 46 ? 1.854 -5.142 0.426 1.00 12.66 46 ILE D C 1
ATOM 1490 O O . ILE D 1 46 ? 2.168 -6.157 -0.305 1.00 14.04 46 ILE D O 1
ATOM 1495 N N . GLN D 1 47 ? 1.855 -5.230 1.732 1.00 14.39 47 GLN D N 1
ATOM 1496 C CA . GLN D 1 47 ? 2.331 -6.428 2.453 1.00 15.82 47 GLN D CA 1
ATOM 1497 C C . GLN D 1 47 ? 1.319 -6.888 3.498 1.00 14.66 47 GLN D C 1
ATOM 1498 O O . GLN D 1 47 ? 0.718 -6.004 4.097 1.00 14.18 47 GLN D O 1
ATOM 1504 N N . LEU D 1 48 ? 1.133 -8.183 3.710 1.00 15.51 48 LEU D N 1
ATOM 1505 C CA . LEU D 1 48 ? 0.354 -8.657 4.864 1.00 16.96 48 LEU D CA 1
ATOM 1506 C C . LEU D 1 48 ? 1.163 -8.601 6.176 1.00 17.00 48 LEU D C 1
ATOM 1507 O O . LEU D 1 48 ? 2.343 -8.435 6.234 1.00 20.48 48 LEU D O 1
ATOM 1513 N N . ALA E 1 2 ? -4.169 17.242 24.656 1.00 34.13 2 ALA E N 1
ATOM 1514 C CA . ALA E 1 2 ? -3.967 18.187 23.534 1.00 31.89 2 ALA E CA 1
ATOM 1515 C C . ALA E 1 2 ? -2.497 18.345 23.245 1.00 29.85 2 ALA E C 1
ATOM 1516 O O . ALA E 1 2 ? -1.633 18.044 24.057 1.00 30.98 2 ALA E O 1
ATOM 1518 N N . VAL E 1 3 ? -2.200 18.751 22.036 1.00 24.43 3 VAL E N 1
ATOM 1519 C CA . VAL E 1 3 ? -0.835 19.208 21.667 1.00 22.74 3 VAL E CA 1
ATOM 1520 C C . VAL E 1 3 ? -0.870 20.684 21.489 1.00 20.95 3 VAL E C 1
ATOM 1521 O O . VAL E 1 3 ? -1.473 21.185 20.563 1.00 20.00 3 VAL E O 1
ATOM 1525 N N . GLU E 1 4 ? -0.408 21.378 22.545 1.00 19.90 4 GLU E N 1
ATOM 1526 C CA . GLU E 1 4 ? -0.512 22.862 22.633 1.00 18.93 4 GLU E CA 1
ATOM 1527 C C . GLU E 1 4 ? 0.794 23.369 23.214 1.00 19.67 4 GLU E C 1
ATOM 1528 O O . GLU E 1 4 ? 1.429 22.700 24.014 1.00 21.90 4 GLU E O 1
ATOM 1534 N N . GLU E 1 5 ? 1.147 24.599 22.839 1.00 19.00 5 GLU E N 1
ATOM 1535 C CA . GLU E 1 5 ? 2.289 25.264 23.416 1.00 19.11 5 GLU E CA 1
ATOM 1536 C C . GLU E 1 5 ? 2.024 26.760 23.459 1.00 17.87 5 GLU E C 1
ATOM 1537 O O . GLU E 1 5 ? 1.362 27.260 22.641 1.00 17.81 5 GLU E O 1
ATOM 1543 N N . ILE E 1 6 ? 2.693 27.411 24.398 1.00 18.88 6 ILE E N 1
ATOM 1544 C CA . ILE E 1 6 ? 2.728 28.828 24.480 1.00 18.76 6 ILE E CA 1
ATOM 1545 C C . ILE E 1 6 ? 3.884 29.350 23.713 1.00 18.45 6 ILE E C 1
ATOM 1546 O O . ILE E 1 6 ? 4.996 28.902 23.808 1.00 20.11 6 ILE E O 1
ATOM 1551 N N . VAL E 1 7 ? 3.567 30.262 22.802 1.00 17.98 7 VAL E N 1
ATOM 1552 C CA . VAL E 1 7 ? 4.577 30.932 21.916 1.00 19.04 7 VAL E CA 1
ATOM 1553 C C . VAL E 1 7 ? 4.473 32.461 22.060 1.00 19.94 7 VAL E C 1
ATOM 1554 O O . VAL E 1 7 ? 3.376 33.008 22.198 1.00 20.11 7 VAL E O 1
ATOM 1558 N N . LYS E 1 8 ? 5.623 33.150 22.091 1.00 22.21 8 LYS E N 1
ATOM 1559 C CA . LYS E 1 8 ? 5.623 34.595 22.141 1.00 21.65 8 LYS E CA 1
ATOM 1560 C C . LYS E 1 8 ? 5.715 35.125 20.719 1.00 20.10 8 LYS E C 1
ATOM 1561 O O . LYS E 1 8 ? 6.586 34.657 20.020 1.00 20.85 8 LYS E O 1
ATOM 1567 N N . VAL E 1 9 ? 4.859 36.074 20.377 1.00 19.31 9 VAL E N 1
ATOM 1568 C CA . VAL E 1 9 ? 4.834 36.662 19.009 1.00 19.06 9 VAL E CA 1
ATOM 1569 C C . VAL E 1 9 ? 6.107 37.450 18.782 1.00 21.52 9 VAL E C 1
ATOM 1570 O O . VAL E 1 9 ? 6.551 38.156 19.707 1.00 21.59 9 VAL E O 1
ATOM 1574 N N . SER E 1 10 ? 6.732 37.187 17.671 1.00 21.95 10 SER E N 1
ATOM 1575 C CA . SER E 1 10 ? 8.070 37.754 17.382 1.00 24.26 10 SER E CA 1
ATOM 1576 C C . SER E 1 10 ? 7.841 39.061 16.798 1.00 24.29 10 SER E C 1
ATOM 1577 O O . SER E 1 10 ? 6.717 39.319 16.361 1.00 26.92 10 SER E O 1
ATOM 1580 N N . ARG E 1 11 ? 8.966 39.728 16.581 1.00 25.03 11 ARG E N 1
ATOM 1581 C CA . ARG E 1 11 ? 9.025 40.848 15.758 1.00 25.50 11 ARG E CA 1
ATOM 1582 C C . ARG E 1 11 ? 8.364 40.523 14.373 1.00 23.19 11 ARG E C 1
ATOM 1583 O O . ARG E 1 11 ? 8.339 39.395 13.798 1.00 25.53 11 ARG E O 1
ATOM 1591 N N . ASN E 1 12 ? 7.739 41.539 13.913 1.00 21.73 12 ASN E N 1
ATOM 1592 C CA . ASN E 1 12 ? 7.082 41.548 12.639 1.00 20.79 12 ASN E CA 1
ATOM 1593 C C . ASN E 1 12 ? 5.926 40.542 12.532 1.00 19.56 12 ASN E C 1
ATOM 1594 O O . ASN E 1 12 ? 5.685 39.954 11.462 1.00 20.33 12 ASN E O 1
ATOM 1599 N N . TYR E 1 13 ? 5.225 40.392 13.654 1.00 19.75 13 TYR E N 1
ATOM 1600 C CA . TYR E 1 13 ? 4.019 39.647 13.720 1.00 20.35 13 TYR E CA 1
ATOM 1601 C C . TYR E 1 13 ? 4.156 38.191 13.284 1.00 18.14 13 TYR E C 1
ATOM 1602 O O . TYR E 1 13 ? 3.220 37.636 12.668 1.00 19.59 13 TYR E O 1
ATOM 1611 N N . GLN E 1 14 ? 5.237 37.520 13.619 1.00 18.61 14 GLN E N 1
ATOM 1612 C CA . GLN E 1 14 ? 5.404 36.154 13.329 1.00 17.88 14 GLN E CA 1
ATOM 1613 C C . GLN E 1 14 ? 5.154 35.253 14.499 1.00 17.64 14 GLN E C 1
ATOM 1614 O O . GLN E 1 14 ? 5.563 35.576 15.635 1.00 17.52 14 GLN E O 1
ATOM 1620 N N . VAL E 1 15 ? 4.646 34.060 14.264 1.00 16.95 15 VAL E N 1
ATOM 1621 C CA . VAL E 1 15 ? 4.437 33.037 15.276 1.00 17.09 15 VAL E CA 1
ATOM 1622 C C . VAL E 1 15 ? 5.172 31.775 14.900 1.00 18.17 15 VAL E C 1
ATOM 1623 O O . VAL E 1 15 ? 5.000 31.207 13.813 1.00 19.78 15 VAL E O 1
ATOM 1627 N N . THR E 1 16 ? 6.073 31.336 15.779 1.00 17.98 16 THR E N 1
ATOM 1628 C CA . THR E 1 16 ? 6.783 30.111 15.605 1.00 18.36 16 THR E CA 1
ATOM 1629 C C . THR E 1 16 ? 5.764 28.989 15.741 1.00 19.04 16 THR E C 1
ATOM 1630 O O . THR E 1 16 ? 4.957 28.962 16.679 1.00 19.02 16 THR E O 1
ATOM 1634 N N . ILE E 1 17 ? 5.874 27.956 14.912 1.00 19.38 17 ILE E N 1
ATOM 1635 C CA . ILE E 1 17 ? 5.158 26.719 15.047 1.00 20.15 17 ILE E CA 1
ATOM 1636 C C . ILE E 1 17 ? 6.126 25.763 15.788 1.00 22.26 17 ILE E C 1
ATOM 1637 O O . ILE E 1 17 ? 7.145 25.333 15.229 1.00 22.83 17 ILE E O 1
ATOM 1642 N N . PRO E 1 18 ? 5.868 25.464 17.049 1.00 23.33 18 PRO E N 1
ATOM 1643 C CA . PRO E 1 18 ? 6.830 24.705 17.856 1.00 25.25 18 PRO E CA 1
ATOM 1644 C C . PRO E 1 18 ? 6.979 23.240 17.470 1.00 26.26 18 PRO E C 1
ATOM 1645 O O . PRO E 1 18 ? 6.085 22.653 16.902 1.00 28.06 18 PRO E O 1
ATOM 1649 N N . ALA E 1 19 ? 8.101 22.631 17.900 1.00 31.31 19 ALA E N 1
ATOM 1650 C CA . ALA E 1 19 ? 8.468 21.279 17.475 1.00 31.97 19 ALA E CA 1
ATOM 1651 C C . ALA E 1 19 ? 7.374 20.286 17.822 1.00 28.99 19 ALA E C 1
ATOM 1652 O O . ALA E 1 19 ? 7.074 19.394 17.058 1.00 31.00 19 ALA E O 1
ATOM 1654 N N . LYS E 1 20 ? 6.802 20.398 19.015 1.00 32.44 20 LYS E N 1
ATOM 1655 C CA . LYS E 1 20 ? 5.751 19.468 19.406 1.00 31.54 20 LYS E CA 1
ATOM 1656 C C . LYS E 1 20 ? 4.510 19.481 18.503 1.00 27.65 20 LYS E C 1
ATOM 1657 O O . LYS E 1 20 ? 3.895 18.444 18.193 1.00 27.54 20 LYS E O 1
ATOM 1663 N N . VAL E 1 21 ? 4.229 20.685 18.006 1.00 26.81 21 VAL E N 1
ATOM 1664 C CA . VAL E 1 21 ? 3.114 20.857 17.094 1.00 24.15 21 VAL E CA 1
ATOM 1665 C C . VAL E 1 21 ? 3.497 20.333 15.718 1.00 25.79 21 VAL E C 1
ATOM 1666 O O . VAL E 1 21 ? 2.680 19.710 15.081 1.00 25.84 21 VAL E O 1
ATOM 1670 N N . ARG E 1 22 ? 4.734 20.587 15.319 1.00 27.71 22 ARG E N 1
ATOM 1671 C CA . ARG E 1 22 ? 5.187 20.131 14.015 1.00 29.76 22 ARG E CA 1
ATOM 1672 C C . ARG E 1 22 ? 5.274 18.615 13.898 1.00 32.06 22 ARG E C 1
ATOM 1673 O O . ARG E 1 22 ? 5.244 18.085 12.791 1.00 31.03 22 ARG E O 1
ATOM 1681 N N . GLN E 1 23 ? 5.343 17.894 15.010 1.00 34.28 23 GLN E N 1
ATOM 1682 C CA . GLN E 1 23 ? 5.244 16.411 14.940 1.00 36.59 23 GLN E CA 1
ATOM 1683 C C . GLN E 1 23 ? 3.933 15.947 14.285 1.00 37.36 23 GLN E C 1
ATOM 1684 O O . GLN E 1 23 ? 3.938 14.927 13.598 1.00 38.08 23 GLN E O 1
ATOM 1690 N N . 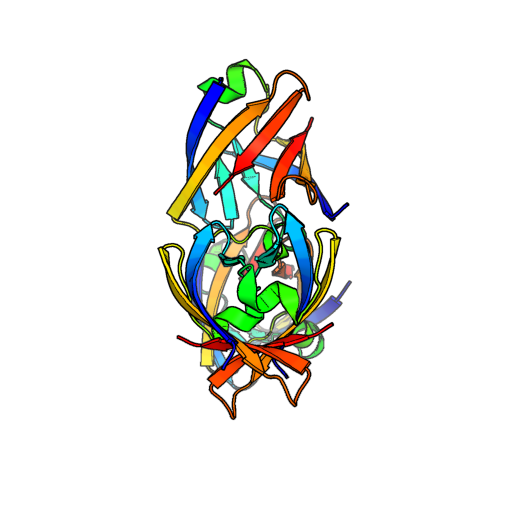LYS E 1 24 ? 2.864 16.725 14.463 1.00 35.82 24 LYS E N 1
ATOM 1691 C CA . LYS E 1 24 ? 1.559 16.463 13.871 1.00 36.86 24 LYS E CA 1
ATOM 1692 C C . LYS E 1 24 ? 1.226 17.287 12.633 1.00 35.29 24 LYS E C 1
ATOM 1693 O O . LYS E 1 24 ? 0.384 16.901 11.848 1.00 34.70 24 LYS E O 1
ATOM 1699 N N . PHE E 1 25 ? 1.913 18.400 12.430 1.00 31.71 25 PHE E N 1
ATOM 1700 C CA . PHE E 1 25 ? 1.645 19.332 11.355 1.00 29.59 25 PHE E CA 1
ATOM 1701 C C . PHE E 1 25 ? 3.007 19.587 10.737 1.00 28.92 25 PHE E C 1
ATOM 1702 O O . PHE E 1 25 ? 3.765 20.473 11.169 1.00 31.38 25 PHE E O 1
ATOM 1710 N N . GLN E 1 26 ? 3.311 18.824 9.682 1.00 31.12 26 GLN E N 1
ATOM 1711 C CA . GLN E 1 26 ? 4.675 18.597 9.254 1.00 32.56 26 GLN E CA 1
ATOM 1712 C C . GLN E 1 26 ? 5.143 19.560 8.214 1.00 30.37 26 GLN E C 1
ATOM 1713 O O . GLN E 1 26 ? 5.502 19.209 7.061 1.00 35.25 26 GLN E O 1
ATOM 1719 N N . ILE E 1 27 ? 5.392 20.757 8.684 1.00 28.24 27 ILE E N 1
ATOM 1720 C CA . ILE E 1 27 ? 5.817 21.774 7.836 1.00 25.68 27 ILE E CA 1
ATOM 1721 C C . ILE E 1 27 ? 7.309 21.794 7.937 1.00 27.02 27 ILE E C 1
ATOM 1722 O O . ILE E 1 27 ? 7.906 21.436 8.926 1.00 26.39 27 ILE E O 1
ATOM 1727 N N . LYS E 1 28 ? 7.901 22.347 6.887 1.00 27.54 28 LYS E N 1
ATOM 1728 C CA . LYS E 1 28 ? 9.331 22.480 6.719 1.00 28.03 28 LYS E CA 1
ATOM 1729 C C . LYS E 1 28 ? 9.583 23.925 6.485 1.00 27.01 28 LYS E C 1
ATOM 1730 O O . LYS E 1 28 ? 8.745 24.602 5.892 1.00 26.13 28 LYS E O 1
ATOM 1736 N N . GLU E 1 29 ? 10.750 24.428 6.887 1.00 27.34 29 GLU E N 1
ATOM 1737 C CA . GLU E 1 29 ? 11.187 25.768 6.492 1.00 28.27 29 GLU E CA 1
ATOM 1738 C C . GLU E 1 29 ? 10.996 25.941 4.997 1.00 26.37 29 GLU E C 1
ATOM 1739 O O . GLU E 1 29 ? 11.309 25.048 4.190 1.00 24.85 29 GLU E O 1
ATOM 1745 N N . GLY E 1 30 ? 10.428 27.065 4.623 1.00 24.50 30 GLY E N 1
ATOM 1746 C CA . GLY E 1 30 ? 10.189 27.338 3.235 1.00 23.00 30 GLY E CA 1
ATOM 1747 C C . GLY E 1 30 ? 8.859 26.903 2.664 1.00 22.15 30 GLY E C 1
ATOM 1748 O O . GLY E 1 30 ? 8.482 27.293 1.552 1.00 24.14 30 GLY E O 1
ATOM 1749 N N . ASP E 1 31 ? 8.108 26.106 3.407 1.00 20.92 31 ASP E N 1
ATOM 1750 C CA . ASP E 1 31 ? 6.843 25.652 2.912 1.00 20.41 31 ASP E CA 1
ATOM 1751 C C . ASP E 1 31 ? 5.864 26.822 2.764 1.00 20.35 31 ASP E C 1
ATOM 1752 O O . ASP E 1 31 ? 5.787 27.724 3.614 1.00 21.38 31 ASP E O 1
ATOM 1757 N N . LEU E 1 32 ? 4.958 26.678 1.823 1.00 21.22 32 LEU E N 1
ATOM 1758 C CA . LEU E 1 32 ? 3.769 27.497 1.799 1.00 21.13 32 LEU E CA 1
ATOM 1759 C C . LEU E 1 32 ? 2.663 26.920 2.668 1.00 20.20 32 LEU E C 1
ATOM 1760 O O . LEU E 1 32 ? 2.358 25.755 2.689 1.00 22.17 32 LEU E O 1
ATOM 1765 N N . VAL E 1 33 ? 2.000 27.788 3.486 1.00 19.51 33 VAL E N 1
ATOM 1766 C CA . VAL E 1 33 ? 0.786 27.474 4.246 1.00 19.35 33 VAL E CA 1
ATOM 1767 C C . VAL E 1 33 ? -0.306 28.558 4.103 1.00 18.00 33 VAL E C 1
ATOM 1768 O O . VAL E 1 33 ? -0.029 29.649 3.647 1.00 18.21 33 VAL E O 1
ATOM 1772 N N . LYS E 1 34 ? -1.530 28.176 4.425 1.00 18.46 34 LYS E N 1
ATOM 1773 C CA . LYS E 1 34 ? -2.682 29.112 4.350 1.00 20.70 34 LYS E CA 1
ATOM 1774 C C . LYS E 1 34 ? -3.035 29.494 5.756 1.00 19.26 34 LYS E C 1
ATOM 1775 O O . LYS E 1 34 ? -3.311 28.636 6.593 1.00 18.87 34 LYS E O 1
ATOM 1781 N N . VAL E 1 35 ? -3.129 30.801 5.986 1.00 16.99 35 VAL E N 1
ATOM 1782 C CA . VAL E 1 35 ? -3.468 31.417 7.327 1.00 16.75 35 VAL E CA 1
ATOM 1783 C C . VAL E 1 35 ? -4.807 32.067 7.216 1.00 18.92 35 VAL E C 1
ATOM 1784 O O . VAL E 1 35 ? -4.987 32.899 6.363 1.00 18.52 35 VAL E O 1
ATOM 1788 N N . THR E 1 36 ? -5.761 31.627 8.038 1.00 20.16 36 THR E N 1
ATOM 1789 C CA . THR E 1 36 ? -7.158 32.060 7.999 1.00 24.40 36 THR E CA 1
ATOM 1790 C C . THR E 1 36 ? -7.598 32.491 9.413 1.00 24.31 36 THR E C 1
ATOM 1791 O O . THR E 1 36 ? -7.270 31.901 10.408 1.00 23.87 36 THR E O 1
ATOM 1795 N N . PHE E 1 37 ? -8.438 33.511 9.483 1.00 29.65 37 PHE E N 1
ATOM 1796 C CA . PHE E 1 37 ? -9.190 33.761 10.701 1.00 30.40 37 PHE E CA 1
ATOM 1797 C C . PHE E 1 37 ? -10.507 32.985 10.664 1.00 31.06 37 PHE E C 1
ATOM 1798 O O . PHE E 1 37 ? -11.333 33.242 9.802 1.00 29.58 37 PHE E O 1
ATOM 1806 N N . ASP E 1 38 ? -10.719 32.075 11.615 1.00 30.75 38 ASP E N 1
ATOM 1807 C CA . ASP E 1 38 ? -11.994 31.363 11.723 1.00 32.27 38 ASP E CA 1
ATOM 1808 C C . ASP E 1 38 ? -12.931 32.125 12.662 1.00 32.99 38 ASP E C 1
ATOM 1809 O O . ASP E 1 38 ? -12.732 32.184 13.884 1.00 32.55 38 ASP E O 1
ATOM 1814 N N . GLU E 1 39 ? -13.978 32.712 12.090 1.00 36.02 39 GLU E N 1
ATOM 1815 C CA . GLU E 1 39 ? -14.890 33.562 12.880 1.00 39.81 39 GLU E CA 1
ATOM 1816 C C . GLU E 1 39 ? -15.674 32.755 13.895 1.00 40.71 39 GLU E C 1
ATOM 1817 O O . GLU E 1 39 ? -15.966 33.264 14.958 1.00 43.15 39 GLU E O 1
ATOM 1823 N N . SER E 1 40 ? -16.063 31.534 13.525 1.00 40.82 40 SER E N 1
ATOM 1824 C CA . SER E 1 40 ? -16.930 30.696 14.383 1.00 43.90 40 SER E CA 1
ATOM 1825 C C . SER E 1 40 ? -16.216 30.434 15.703 1.00 45.16 40 SER E C 1
ATOM 1826 O O . SER E 1 40 ? -16.779 30.598 16.781 1.00 46.05 40 SER E O 1
ATOM 1829 N N . GLU E 1 41 ? -14.935 30.091 15.603 1.00 46.51 41 GLU E N 1
ATOM 1830 C CA . GLU E 1 41 ? -14.145 29.696 16.764 1.00 45.33 41 GLU E CA 1
ATOM 1831 C C . GLU E 1 41 ? -13.313 30.831 17.344 1.00 42.35 41 GLU E C 1
ATOM 1832 O O . GLU E 1 41 ? -12.851 30.735 18.487 1.00 42.95 41 GLU E O 1
ATOM 1838 N N . GLY E 1 42 ? -13.123 31.906 16.580 1.00 39.21 42 GLY E N 1
ATOM 1839 C CA . GLY E 1 42 ? -12.342 33.035 17.058 1.00 35.80 42 GLY E CA 1
ATOM 1840 C C . GLY E 1 42 ? -10.865 32.709 17.197 1.00 33.06 42 GLY E C 1
ATOM 1841 O O . GLY E 1 42 ? -10.181 33.271 18.042 1.00 32.50 42 GLY E O 1
ATOM 1842 N N . VAL E 1 43 ? -10.358 31.845 16.299 1.00 29.21 43 VAL E N 1
ATOM 1843 C CA . VAL E 1 43 ? -8.946 31.456 16.290 1.00 27.25 43 VAL E CA 1
ATOM 1844 C C . VAL E 1 43 ? -8.397 31.684 14.903 1.00 25.45 43 VAL E C 1
ATOM 1845 O O . VAL E 1 43 ? -9.132 31.746 13.917 1.00 22.40 43 VAL E O 1
ATOM 1849 N N . VAL E 1 44 ? -7.092 31.812 14.837 1.00 22.45 44 VAL E N 1
ATOM 1850 C CA . VAL E 1 44 ? -6.415 31.682 13.539 1.00 22.77 44 VAL E CA 1
ATOM 1851 C C . VAL E 1 44 ? -6.214 30.200 13.252 1.00 22.86 44 VAL E C 1
ATOM 1852 O O . VAL E 1 44 ? -5.746 29.422 14.128 1.00 23.93 44 VAL E O 1
ATOM 1856 N N . LYS E 1 45 ? -6.455 29.788 11.993 1.00 20.02 45 LYS E N 1
ATOM 1857 C CA . LYS E 1 45 ? -6.094 28.445 11.555 1.00 21.42 45 LYS E CA 1
ATOM 1858 C C . LYS E 1 45 ? -4.971 28.522 10.532 1.00 19.79 45 LYS E C 1
ATOM 1859 O O . LYS E 1 45 ? -4.942 29.405 9.622 1.00 20.74 45 LYS E O 1
ATOM 1865 N N . ILE E 1 46 ? -4.048 27.646 10.698 1.00 18.97 46 ILE E N 1
ATOM 1866 C CA . ILE E 1 46 ? -3.003 27.400 9.712 1.00 18.68 46 ILE E CA 1
ATOM 1867 C C . ILE E 1 46 ? -3.226 26.039 9.120 1.00 20.80 46 ILE E C 1
ATOM 1868 O O . ILE E 1 46 ? -3.331 25.048 9.801 1.00 22.18 46 ILE E O 1
ATOM 1873 N N . GLN E 1 47 ? -3.368 26.032 7.800 1.00 21.07 47 GLN E N 1
ATOM 1874 C CA . GLN E 1 47 ? -3.639 24.752 7.150 1.00 23.11 47 GLN E CA 1
ATOM 1875 C C . GLN E 1 47 ? -2.666 24.390 6.056 1.00 24.44 47 GLN E C 1
ATOM 1876 O O . GLN E 1 47 ? -2.158 25.322 5.436 1.00 23.69 47 GLN E O 1
ATOM 1882 N N . VAL F 1 3 ? -11.306 35.611 4.904 1.00 33.05 3 VAL F N 1
ATOM 1883 C CA . VAL F 1 3 ? -10.000 36.270 5.224 1.00 29.76 3 VAL F CA 1
ATOM 1884 C C . VAL F 1 3 ? -8.919 35.164 5.310 1.00 26.76 3 VAL F C 1
ATOM 1885 O O . VAL F 1 3 ? -8.690 34.592 6.363 1.00 26.07 3 VAL F O 1
ATOM 1889 N N . GLU F 1 4 ? -8.249 34.953 4.193 1.00 25.13 4 GLU F N 1
ATOM 1890 C CA . GLU F 1 4 ? -7.315 33.801 3.978 1.00 23.68 4 GLU F CA 1
ATOM 1891 C C . GLU F 1 4 ? -6.117 34.303 3.207 1.00 21.12 4 GLU F C 1
ATOM 1892 O O . GLU F 1 4 ? -6.294 35.139 2.301 1.00 21.75 4 GLU F O 1
ATOM 1898 N N . GLU F 1 5 ? -4.903 33.904 3.591 1.00 19.41 5 GLU F N 1
ATOM 1899 C CA . GLU F 1 5 ? -3.739 34.281 2.793 1.00 20.41 5 GLU F CA 1
ATOM 1900 C C . GLU F 1 5 ? -2.690 33.204 2.900 1.00 18.34 5 GLU F C 1
ATOM 1901 O O . GLU F 1 5 ? -2.480 32.648 3.967 1.00 17.98 5 GLU F O 1
ATOM 1907 N N . ILE F 1 6 ? -1.984 32.958 1.799 1.00 17.58 6 ILE F N 1
ATOM 1908 C CA . ILE F 1 6 ? -0.853 32.050 1.725 1.00 17.97 6 ILE F CA 1
ATOM 1909 C C . ILE F 1 6 ? 0.399 32.731 2.142 1.00 17.33 6 ILE F C 1
ATOM 1910 O O . ILE F 1 6 ? 0.723 33.835 1.705 1.00 18.74 6 ILE F O 1
ATOM 1915 N N . VAL F 1 7 ? 1.141 32.033 3.037 1.00 17.75 7 VAL F N 1
ATOM 1916 C CA . VAL F 1 7 ? 2.396 32.553 3.551 1.00 18.56 7 VAL F CA 1
ATOM 1917 C C . VAL F 1 7 ? 3.519 31.541 3.467 1.00 18.10 7 VAL F C 1
ATOM 1918 O O . VAL F 1 7 ? 3.239 30.404 3.534 1.00 20.02 7 VAL F O 1
ATOM 1922 N N . LYS F 1 8 ? 4.758 31.992 3.437 1.00 20.46 8 LYS F N 1
ATOM 1923 C CA . LYS F 1 8 ? 5.903 31.082 3.400 1.00 21.99 8 LYS F CA 1
ATOM 1924 C C . LYS F 1 8 ? 6.486 31.016 4.748 1.00 23.24 8 LYS F C 1
ATOM 1925 O O . LYS F 1 8 ? 6.791 32.074 5.295 1.00 23.91 8 LYS F O 1
ATOM 1931 N N . VAL F 1 9 ? 6.664 29.812 5.230 1.00 21.50 9 VAL F N 1
ATOM 1932 C CA . VAL F 1 9 ? 7.282 29.606 6.477 1.00 20.31 9 VAL F CA 1
ATOM 1933 C C . VAL F 1 9 ? 8.778 30.025 6.477 1.00 23.54 9 VAL F C 1
ATOM 1934 O O . VAL F 1 9 ? 9.527 29.753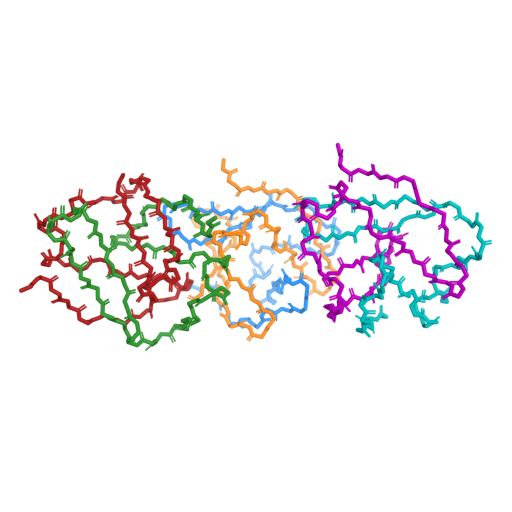 5.540 1.00 22.22 9 VAL F O 1
ATOM 1938 N N . SER F 1 10 ? 9.138 30.800 7.477 1.00 24.32 10 SER F N 1
ATOM 1939 C CA . SER F 1 10 ? 10.455 31.500 7.585 1.00 27.33 10 SER F CA 1
ATOM 1940 C C . SER F 1 10 ? 11.368 30.571 8.296 1.00 28.31 10 SER F C 1
ATOM 1941 O O . SER F 1 10 ? 10.910 29.538 8.835 1.00 24.56 10 SER F O 1
ATOM 1944 N N . ARG F 1 11 ? 12.647 30.953 8.354 1.00 28.56 11 ARG F N 1
ATOM 1945 C CA . ARG F 1 11 ? 13.659 30.258 9.152 1.00 29.31 11 ARG F CA 1
ATOM 1946 C C . ARG F 1 11 ? 13.128 30.138 10.614 1.00 27.10 11 ARG F C 1
ATOM 1947 O O . ARG F 1 11 ? 12.350 30.978 11.134 1.00 27.09 11 ARG F O 1
ATOM 1955 N N . ASN F 1 12 ? 13.480 29.046 11.223 1.00 25.91 12 ASN F N 1
ATOM 1956 C CA . ASN F 1 12 ? 13.082 28.717 12.551 1.00 27.07 12 ASN F CA 1
ATOM 1957 C C . ASN F 1 12 ? 11.560 28.593 12.652 1.00 22.75 12 ASN F C 1
ATOM 1958 O O . ASN F 1 12 ? 11.011 28.786 13.716 1.00 21.19 12 ASN F O 1
ATOM 1963 N N . TYR F 1 13 ? 10.909 28.190 11.558 1.00 21.82 13 TYR F N 1
ATOM 1964 C CA . TYR F 1 13 ? 9.470 27.796 11.554 1.00 19.41 13 TYR F CA 1
ATOM 1965 C C . TYR F 1 13 ? 8.540 28.907 11.955 1.00 19.07 13 TYR F C 1
ATOM 1966 O O . TYR F 1 13 ? 7.591 28.663 12.710 1.00 20.33 13 TYR F O 1
ATOM 1975 N N . GLN F 1 14 ? 8.892 30.135 11.610 1.00 18.02 14 GLN F N 1
ATOM 1976 C CA . GLN F 1 14 ? 8.063 31.285 11.938 1.00 19.15 14 GLN F CA 1
ATOM 1977 C C . GLN F 1 14 ? 7.115 31.605 10.762 1.00 18.52 14 GLN F C 1
ATOM 1978 O O . GLN F 1 14 ? 7.475 31.446 9.634 1.00 19.09 14 GLN F O 1
ATOM 1984 N N . VAL F 1 15 ? 5.903 31.974 11.101 1.00 16.26 15 VAL F N 1
ATOM 1985 C CA . VAL F 1 15 ? 4.792 32.194 10.204 1.00 16.94 15 VAL F CA 1
ATOM 1986 C C . VAL F 1 15 ? 4.308 33.590 10.482 1.00 16.21 15 VAL F C 1
ATOM 1987 O O . VAL F 1 15 ? 3.837 33.896 11.566 1.00 16.67 15 VAL F O 1
ATOM 1991 N N . THR F 1 16 ? 4.431 34.465 9.476 1.00 15.54 16 THR F N 1
ATOM 1992 C CA . THR F 1 16 ? 3.760 35.755 9.535 1.00 14.86 16 THR F CA 1
ATOM 1993 C C . THR F 1 16 ? 2.271 35.551 9.575 1.00 14.68 16 THR F C 1
ATOM 1994 O O . THR F 1 16 ? 1.691 34.814 8.797 1.00 15.72 16 THR F O 1
ATOM 1998 N N . ILE F 1 17 ? 1.636 36.353 10.460 1.00 14.94 17 ILE F N 1
ATOM 1999 C CA . ILE F 1 17 ? 0.158 36.460 10.461 1.00 14.81 17 ILE F CA 1
ATOM 2000 C C . ILE F 1 17 ? -0.136 37.656 9.620 1.00 15.89 17 ILE F C 1
ATOM 2001 O O . ILE F 1 17 ? 0.223 38.738 9.992 1.00 15.14 17 ILE F O 1
ATOM 2006 N N . PRO F 1 18 ? -0.732 37.426 8.415 1.00 15.06 18 PRO F N 1
ATOM 2007 C CA . PRO F 1 18 ? -0.738 38.550 7.478 1.00 14.97 18 PRO F CA 1
ATOM 2008 C C . PRO F 1 18 ? -1.626 39.679 7.995 1.00 14.40 18 PRO F C 1
ATOM 2009 O O . PRO F 1 18 ? -2.497 39.469 8.808 1.00 15.60 18 PRO F O 1
ATOM 2013 N N . ALA F 1 19 ? -1.376 40.887 7.534 1.00 16.26 19 ALA F N 1
ATOM 2014 C CA . ALA F 1 19 ? -2.023 42.092 8.014 1.00 16.38 19 ALA F CA 1
ATOM 2015 C C . ALA F 1 19 ? -3.556 41.982 7.903 1.00 17.08 19 ALA F C 1
ATOM 2016 O O . ALA F 1 19 ? -4.267 42.403 8.799 1.00 17.05 19 ALA F O 1
ATOM 2018 N N . LYS F 1 20 ? -4.069 41.387 6.808 1.00 17.64 20 LYS F N 1
ATOM 2019 C CA . LYS F 1 20 ? -5.556 41.273 6.679 1.00 18.53 20 LYS F CA 1
ATOM 2020 C C . LYS F 1 20 ? -6.148 40.332 7.724 1.00 18.68 20 LYS F C 1
ATOM 2021 O O . LYS F 1 20 ? -7.195 40.567 8.249 1.00 17.70 20 LYS F O 1
ATOM 2027 N N . VAL F 1 21 ? -5.374 39.308 8.112 1.00 17.71 21 VAL F N 1
ATOM 2028 C CA . VAL F 1 21 ? -5.797 38.412 9.185 1.00 16.27 21 VAL F CA 1
ATOM 2029 C C . VAL F 1 21 ? -5.692 39.158 10.503 1.00 17.44 21 VAL F C 1
ATOM 2030 O O . VAL F 1 21 ? -6.497 38.988 11.404 1.00 17.00 21 VAL F O 1
ATOM 2034 N N . ARG F 1 22 ? -4.601 39.907 10.692 1.00 17.01 22 ARG F N 1
ATOM 2035 C CA . ARG F 1 22 ? -4.457 40.654 11.972 1.00 17.34 22 ARG F CA 1
ATOM 2036 C C . ARG F 1 22 ? -5.516 41.704 12.229 1.00 18.11 22 ARG F C 1
ATOM 2037 O O . ARG F 1 22 ? -5.719 42.117 13.408 1.00 20.45 22 ARG F O 1
ATOM 2045 N N . GLN F 1 23 ? -6.223 42.124 11.206 1.00 19.69 23 GLN F N 1
ATOM 2046 C CA . GLN F 1 23 ? -7.376 43.011 11.484 1.00 21.63 23 GLN F CA 1
ATOM 2047 C C . GLN F 1 23 ? -8.408 42.351 12.367 1.00 22.81 23 GLN F C 1
ATOM 2048 O O . GLN F 1 23 ? -9.132 43.060 13.095 1.00 22.35 23 GLN F O 1
ATOM 2054 N N . LYS F 1 24 ? -8.507 41.035 12.289 1.00 23.32 24 LYS F N 1
ATOM 2055 C CA . LYS F 1 24 ? -9.393 40.242 13.094 1.00 24.85 24 LYS F CA 1
ATOM 2056 C C . LYS F 1 24 ? -8.722 39.617 14.336 1.00 23.75 24 LYS F C 1
ATOM 2057 O O . LYS F 1 24 ? -9.389 39.057 15.155 1.00 26.03 24 LYS F O 1
ATOM 2063 N N . PHE F 1 25 ? -7.400 39.666 14.427 1.00 22.12 25 PHE F N 1
ATOM 2064 C CA . PHE F 1 25 ? -6.601 38.940 15.414 1.00 21.52 25 PHE F CA 1
ATOM 2065 C C . PHE F 1 25 ? -5.367 39.776 15.705 1.00 20.72 25 PHE F C 1
ATOM 2066 O O . PHE F 1 25 ? -4.413 39.648 15.054 1.00 20.45 25 PHE F O 1
ATOM 2074 N N . GLN F 1 26 ? -5.483 40.698 16.670 1.00 22.47 26 GLN F N 1
ATOM 2075 C CA . GLN F 1 26 ? -4.596 41.837 16.754 1.00 22.90 26 GLN F CA 1
ATOM 2076 C C . GLN F 1 26 ? -3.430 41.604 17.682 1.00 22.68 26 GLN F C 1
ATOM 2077 O O . GLN F 1 26 ? -3.351 42.117 18.755 1.00 27.93 26 GLN F O 1
ATOM 2083 N N . ILE F 1 27 ? -2.482 40.855 17.164 1.00 23.49 27 ILE F N 1
ATOM 2084 C CA . ILE F 1 27 ? -1.318 40.469 17.910 1.00 24.58 27 ILE F CA 1
ATOM 2085 C C . ILE F 1 27 ? -0.243 41.510 17.747 1.00 24.68 27 ILE F C 1
ATOM 2086 O O . ILE F 1 27 ? -0.133 42.134 16.681 1.00 25.75 27 ILE F O 1
ATOM 2091 N N . LYS F 1 28 ? 0.608 41.584 18.759 1.00 27.00 28 LYS F N 1
ATOM 2092 C CA . LYS F 1 28 ? 1.645 42.566 18.945 1.00 25.93 28 LYS F CA 1
ATOM 2093 C C . LYS F 1 28 ? 2.869 41.820 19.407 1.00 24.01 28 LYS F C 1
ATOM 2094 O O . LYS F 1 28 ? 2.771 40.789 20.024 1.00 21.61 28 LYS F O 1
ATOM 2100 N N . GLU F 1 29 ? 4.017 42.317 19.036 1.00 23.66 29 GLU F N 1
ATOM 2101 C CA . GLU F 1 29 ? 5.258 41.818 19.534 1.00 23.44 29 GLU F CA 1
ATOM 2102 C C . GLU F 1 29 ? 5.142 41.633 21.048 1.00 23.00 29 GLU F C 1
ATOM 2103 O O . GLU F 1 29 ? 4.659 42.538 21.761 1.00 24.29 29 GLU F O 1
ATOM 2109 N N . GLY F 1 30 ? 5.561 40.447 21.516 1.00 23.74 30 GLY F N 1
ATOM 2110 C CA . GLY F 1 30 ? 5.591 40.184 22.944 1.00 23.82 30 GLY F CA 1
ATOM 2111 C C . GLY F 1 30 ? 4.413 39.397 23.401 1.00 23.25 30 GLY F C 1
ATOM 2112 O O . GLY F 1 30 ? 4.394 38.930 24.529 1.00 25.56 30 GLY F O 1
ATOM 2113 N N . ASP F 1 31 ? 3.346 39.385 22.611 1.00 21.14 31 ASP F N 1
ATOM 2114 C CA . ASP F 1 31 ? 2.113 38.741 23.098 1.00 20.82 31 ASP F CA 1
ATOM 2115 C C . ASP F 1 31 ? 2.317 37.235 23.198 1.00 20.24 31 ASP F C 1
ATOM 2116 O O . ASP F 1 31 ? 2.997 36.634 22.415 1.00 21.31 31 ASP F O 1
ATOM 2121 N N . LEU F 1 32 ? 1.651 36.642 24.171 1.00 20.35 32 LEU F N 1
ATOM 2122 C CA . LEU F 1 32 ? 1.591 35.206 24.265 1.00 19.42 32 LEU F CA 1
ATOM 2123 C C . LEU F 1 32 ? 0.418 34.656 23.511 1.00 17.79 32 LEU F C 1
ATOM 2124 O O . LEU F 1 32 ? -0.682 35.209 23.529 1.00 21.03 32 LEU F O 1
ATOM 2129 N N . VAL F 1 33 ? 0.655 33.627 22.679 1.00 16.25 33 VAL F N 1
ATOM 2130 C CA . VAL F 1 33 ? -0.425 32.959 21.981 1.00 16.23 33 VAL F CA 1
ATOM 2131 C C . VAL F 1 33 ? -0.325 31.468 22.266 1.00 15.23 33 VAL F C 1
ATOM 2132 O O . VAL F 1 33 ? 0.756 30.950 22.580 1.00 16.97 33 VAL F O 1
ATOM 2136 N N . LYS F 1 34 ? -1.426 30.797 22.173 1.00 15.79 34 LYS F N 1
ATOM 2137 C CA . LYS F 1 34 ? -1.513 29.326 22.333 1.00 16.70 34 LYS F CA 1
ATOM 2138 C C . LYS F 1 34 ? -1.602 28.763 20.934 1.00 16.50 34 LYS F C 1
ATOM 2139 O O . LYS F 1 34 ? -2.484 29.111 20.182 1.00 16.68 34 LYS F O 1
ATOM 2145 N N . VAL F 1 35 ? -0.715 27.831 20.668 1.00 14.85 35 VAL F N 1
ATOM 2146 C CA . VAL F 1 35 ? -0.565 27.187 19.392 1.00 14.74 35 VAL F CA 1
ATOM 2147 C C . VAL F 1 35 ? -0.929 25.741 19.621 1.00 14.74 35 VAL F C 1
ATOM 2148 O O . VAL F 1 35 ? -0.263 25.046 20.371 1.00 15.51 35 VAL F O 1
ATOM 2152 N N . THR F 1 36 ? -1.973 25.274 18.939 1.00 16.18 36 THR F N 1
ATOM 2153 C CA . THR F 1 36 ? -2.520 23.933 19.158 1.00 17.17 36 THR F CA 1
ATOM 2154 C C . THR F 1 36 ? -2.653 23.163 17.855 1.00 17.77 36 THR F C 1
ATOM 2155 O O . THR F 1 36 ? -3.012 23.758 16.830 1.00 19.31 36 THR F O 1
ATOM 2159 N N . PHE F 1 37 ? -2.343 21.910 17.837 1.00 19.27 37 PHE F N 1
ATOM 2160 C CA . PHE F 1 37 ? -2.832 21.070 16.749 1.00 19.88 37 PHE F CA 1
ATOM 2161 C C . PHE F 1 37 ? -4.280 20.574 16.990 1.00 19.36 37 PHE F C 1
ATOM 2162 O O . PHE F 1 37 ? -4.553 19.864 17.957 1.00 19.80 37 PHE F O 1
ATOM 2170 N N . ASP F 1 38 ? -5.228 20.913 16.089 1.00 19.39 38 ASP F N 1
ATOM 2171 C CA . ASP F 1 38 ? -6.633 20.446 16.186 1.00 20.91 38 ASP F CA 1
ATOM 2172 C C . ASP F 1 38 ? -6.782 19.175 15.350 1.00 22.48 38 ASP F C 1
ATOM 2173 O O . ASP F 1 38 ? -6.730 19.183 14.112 1.00 22.01 38 ASP F O 1
ATOM 2178 N N . GLU F 1 39 ? -7.039 18.094 16.040 1.00 22.93 39 GLU F N 1
ATOM 2179 C CA . GLU F 1 39 ? -7.102 16.781 15.417 1.00 27.03 39 GLU F CA 1
ATOM 2180 C C . GLU F 1 39 ? -8.356 16.682 14.569 1.00 27.46 39 GLU F C 1
ATOM 2181 O O . GLU F 1 39 ? -8.339 16.028 13.547 1.00 28.40 39 GLU F O 1
ATOM 2187 N N . SER F 1 40 ? -9.430 17.358 14.983 1.00 26.79 40 SER F N 1
ATOM 2188 C CA . SER F 1 40 ? -10.753 17.275 14.313 1.00 28.67 40 SER F CA 1
ATOM 2189 C C . SER F 1 40 ? -10.668 17.782 12.839 1.00 27.20 40 SER F C 1
ATOM 2190 O O . SER F 1 40 ? -11.250 17.199 11.946 1.00 27.08 40 SER F O 1
ATOM 2193 N N . GLU F 1 41 ? -9.926 18.858 12.624 1.00 24.85 41 GLU F N 1
ATOM 2194 C CA . GLU F 1 41 ? -9.731 19.461 11.310 1.00 25.72 41 GLU F CA 1
ATOM 2195 C C . GLU F 1 41 ? -8.380 19.275 10.694 1.00 23.37 41 GLU F C 1
ATOM 2196 O O . GLU F 1 41 ? -8.212 19.623 9.527 1.00 24.50 41 GLU F O 1
ATOM 2202 N N . GLY F 1 42 ? -7.397 18.792 11.469 1.00 22.00 42 GLY F N 1
ATOM 2203 C CA . GLY F 1 42 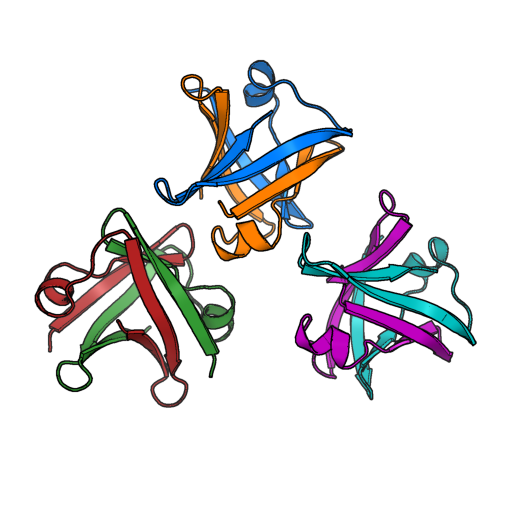? -6.054 18.635 10.940 1.00 23.22 42 GLY F CA 1
ATOM 2204 C C . GLY F 1 42 ? -5.309 19.929 10.683 1.00 22.31 42 GLY F C 1
ATOM 2205 O O . GLY F 1 42 ? -4.538 20.017 9.719 1.00 25.46 42 GLY F O 1
ATOM 2206 N N . VAL F 1 43 ? -5.577 20.965 11.488 1.00 21.16 43 VAL F N 1
ATOM 2207 C CA . VAL F 1 43 ? -4.981 22.289 11.318 1.00 20.84 43 VAL F CA 1
ATOM 2208 C C . VAL F 1 43 ? -4.324 22.690 12.589 1.00 18.47 43 VAL F C 1
ATOM 2209 O O . VAL F 1 43 ? -4.675 22.164 13.647 1.00 18.14 43 VAL F O 1
ATOM 2213 N N . VAL F 1 44 ? -3.474 23.703 12.464 1.00 17.72 44 VAL F N 1
ATOM 2214 C CA . VAL F 1 44 ? -2.952 24.381 13.676 1.00 16.96 44 VAL F CA 1
ATOM 2215 C C . VAL F 1 44 ? -3.907 25.501 13.980 1.00 17.21 44 VAL F C 1
ATOM 2216 O O . VAL F 1 44 ? -4.297 26.270 13.073 1.00 20.26 44 VAL F O 1
ATOM 2220 N N . LYS F 1 45 ? -4.245 25.672 15.266 1.00 17.39 45 LYS F N 1
ATOM 2221 C CA . LYS F 1 45 ? -4.967 26.824 15.729 1.00 17.81 45 LYS F CA 1
ATOM 2222 C C . LYS F 1 45 ? -4.070 27.762 16.579 1.00 18.80 45 LYS F C 1
ATOM 2223 O O . LYS F 1 45 ? -3.260 27.254 17.352 1.00 18.24 45 LYS F O 1
ATOM 2229 N N . ILE F 1 46 ? -4.213 29.068 16.374 1.00 16.83 46 ILE F N 1
ATOM 2230 C CA . ILE F 1 46 ? -3.501 30.077 17.219 1.00 17.05 46 ILE F CA 1
ATOM 2231 C C . ILE F 1 46 ? -4.553 30.892 17.908 1.00 17.20 46 ILE F C 1
ATOM 2232 O O . ILE F 1 46 ? -5.442 31.438 17.297 1.00 17.09 46 ILE F O 1
ATOM 2237 N N . GLN F 1 47 ? -4.483 31.014 19.229 1.00 17.69 47 GLN F N 1
ATOM 2238 C CA . GLN F 1 47 ? -5.497 31.718 20.032 1.00 20.11 47 GLN F CA 1
ATOM 2239 C C . GLN F 1 47 ? -4.814 32.706 20.899 1.00 19.21 47 GLN F C 1
ATOM 2240 O O . GLN F 1 47 ? -3.746 32.387 21.474 1.00 18.92 47 GLN F O 1
ATOM 2246 N N . LEU F 1 48 ? -5.444 33.857 21.134 1.00 22.65 48 LEU F N 1
ATOM 2247 C CA . LEU F 1 48 ? -5.005 34.781 22.202 1.00 25.81 48 LEU F CA 1
ATOM 2248 C C . LEU F 1 48 ? -5.619 34.434 23.561 1.00 26.92 48 LEU F C 1
ATOM 2249 O O . LEU F 1 48 ? -6.575 33.669 23.788 1.00 28.27 48 LEU F O 1
#

Solvent-accessible surface area: 15298 Å² total; per-residue (Å²): 126,48,83,59,127,14,135,2,26,123,52,74,25,0,36,1,16,62,119,0,59,154,100,0,159,9,124,107,31,46,108,3,72,0,19,17,31,80,65,58,34,11,0,23,0,73,135,117,38,55,35,117,14,126,3,32,148,94,70,10,0,25,0,1,17,83,0,38,114,71,2,12,10,117,104,32,30,114,3,81,0,21,21,33,118,113,80,32,4,0,23,0,38,52,116,33,86,75,127,15,86,2,26,113,106,81,27,0,17,0,10,54,86,0,44,138,83,4,131,6,148,114,30,38,108,3,66,0,31,18,37,112,114,91,36,8,0,26,0,86,121,124,25,79,62,102,19,122,3,30,118,14,34,24,0,45,0,8,64,109,0,59,142,96,6,124,3,117,97,36,41,103,4,82,0,25,22,32,118,115,82,35,9,0,32,0,78,124,126,34,79,65,120,14,130,3,32,178,114,83,27,0,38,1,17,62,100,0,56,141,106,21,116,17,126,102,30,48,114,10,61,0,20,27,31,131,112,82,38,2,0,16,0,58,83,33,61,100,16,126,3,40,192,91,60,38,0,46,0,7,62,112,0,47,126,105,8,103,4,121,112,26,41,108,3,93,0,29,24,29,102,42,40,29,10,0,27,0,66,133

Radius of gyration: 21.35 Å; Cα contacts (8 Å, |Δi|>4): 675; chains: 6; bounding box: 51×59×40 Å

Nearest PDB structures (foldseek):
  5itm-assembly1_B  TM=1.022E+00  e=2.564E-07  Saccharolobus solfataricus
  5itm-assembly2_A  TM=1.001E+00  e=2.231E-07  Saccharolobus solfataricus
  2w1t-assembly1_A  TM=8.473E-01  e=1.771E-02  Bacillus subtilis
  1z0r-assembly1_B  TM=8.016E-01  e=1.534E-01  Bacillus subtilis
  2ro4-assembly1_B  TM=7.562E-01  e=2.027E-01  Bacillus subtilis

Sequence (280 aa):
AVEEIVKVSRNYQVTIPAKVRQKFQIKEGDLVKVTFDESEGVVKIQLAVEEIVKVSRNYQVTIPAKVRQKFQIKEGDLVKVTFDESEGVVKIQLAVEEIVKVSRNYQVTIPAKVRQKFQIKEGDLVKVTFDESEGVVKIQLAVEEIVKVSRNYQVTIPAKVRQKFQIKEGDLVKVTFDESEGVVKIQLAVEEIVKVSRNYQVTIPAKVRQKFQIKEGDLVKVTFDESEGVVKIQVEEIVKVSRNYQVTIPAKVRQKFQIKEGDLVKVTFDESEGVVKIQL

B-factor: mean 22.41, std 8.04, range [10.35, 54.74]

InterPro domains:
  IPR007159 SpoVT-AbrB domain [PF04014] (6-48)
  IPR007159 SpoVT-AbrB domain [PS51740] (4-51)
  IPR007159 SpoVT-AbrB domain [SM00966] (7-53)
  IPR007159 SpoVT-AbrB domain [TIGR01439] (6-42)
  IPR037914 SpoVT-AbrB domain superfamily [SSF89447] (3-43)
  IPR052975 Repressor-like protein SSo7c3-like [PTHR34860] (2-46)

Organism: Saccharolobus solfataricus (NCBI:txid2287)

CATH classification: 2.10.260.10

Secondary structure (DSSP, 8-state):
-EEEEEEPPGGGEEE--HHHHTTS---TT-EEEEEEETTTTEEEEE-/-EEEEEEPBGGGEEE--HHHHTTS---TT-EEEEEEETTTTEEEEE-/-EEEEEE-BGGGEEE--HHHHTTS---TT-EEEEEEETTTTEEEEE-/-EEEEEE-BGGGEEE--HHHHTTS---TT-EEEEEEETTTTEEEEE-/-EEEEEE-BGGGEEE--HHHHTTS---TT-EEEEEEETTTTEEEE-/-EEEEEPBGGGEEE--HHHHTTS---TT-EEEEEEETTTTEEEEE-